Protein AF-A0A968JLH3-F1 (afdb_monomer)

Solvent-accessible surface area (backbone atoms only — not comparable to full-atom values): 13430 Å² total; per-residue (Å²): 110,73,69,61,54,51,41,55,53,51,30,54,51,25,48,52,52,19,54,53,32,52,58,47,28,78,74,72,46,92,46,69,26,35,55,32,38,21,49,20,26,46,48,50,23,50,32,43,50,39,49,51,51,21,74,75,34,80,91,48,28,68,63,37,46,54,52,31,53,55,48,50,54,53,26,52,52,37,33,51,53,14,55,58,50,45,53,58,55,56,52,51,53,52,48,51,53,51,50,50,54,51,51,55,50,51,53,53,51,51,51,52,53,49,51,53,48,51,53,51,50,49,52,49,56,48,47,69,62,40,49,61,48,54,54,50,44,52,51,55,59,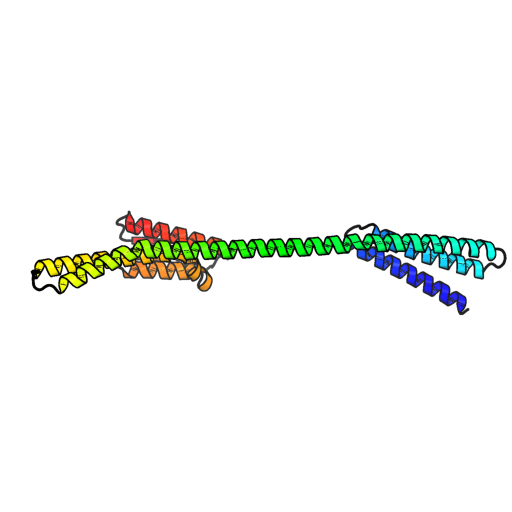57,55,63,72,45,85,86,59,50,75,66,58,46,52,52,51,52,54,50,42,52,50,49,50,53,51,46,52,50,51,50,51,54,57,48,60,73,56,46,65,59,53,39,72,77,61,32,52,69,54,41,50,50,54,54,45,51,62,46,35,73,68,72,68,35,47,65,52,78,77,79,73,93,70,82,77,94,67,55,71,69,56,38,51,51,51,51,53,52,54,52,51,53,53,50,49,41,72,76,70,60,84,55,65,66,52,81,96

Foldseek 3Di:
DVVLVVLVVLLVVLQVVLVVLVVCCVVLPNFVLSVLQSVLSNLVSVLSVLCSVLVVDVVCVVVSPVVSVVSVVVSVVSNVVSVVSVVVSVVVVVVVVVVVVVVVVVVVVVVVVVVVVVVVVLVVLLCVQVVVLVVVLVVLVVVLPDPPDDPVRNVVSVVVSVVSVVSNVVSVVVSVLVVPLPCCVPPNLVVSVVVVQVVVVVVQQAHEDDDDDPDDDPDDSVVSSVVSNVSVVVVVCCSVPPSDRYDYD

Radius of gyration: 41.35 Å; Cα contacts (8 Å, |Δi|>4): 165; chains: 1; bounding box: 87×31×118 Å

Secondary structure (DSSP, 8-state):
-HHHHHHHHHHHHHHHHHHHHHHHHHHH-S-HHHHHHHHHHHHHHHHHHHHHHHHH-GGGHHHHHHHHHHHHHHHHHHHHHHHHHHHHHHHHHHHHHHHHHHHHHHHHHHHHHHHHHHHHHHHHHHHHHHHHHHHHHHHHHHHTT-SSS-HHHHHHHHHHHHHHHHHHHHHHHHHHHHTTHHHHHHHHHHHHHHHHHHHHHTTTS-EEEPP--S------HHHHHHHHHHHHHHHHHHHHHT--SEEE-

Structure (mmCIF, N/CA/C/O backbone):
data_AF-A0A968JLH3-F1
#
_entry.id   AF-A0A968JLH3-F1
#
loop_
_atom_site.group_PDB
_atom_site.id
_atom_site.type_symbol
_atom_site.label_atom_id
_atom_site.label_alt_id
_atom_site.label_comp_id
_atom_site.label_asym_id
_atom_site.label_entity_id
_atom_site.label_seq_id
_atom_site.pdbx_PDB_ins_code
_atom_site.Cartn_x
_atom_site.Cartn_y
_atom_site.Cartn_z
_atom_site.occupancy
_atom_site.B_iso_or_equiv
_atom_site.auth_seq_id
_atom_site.auth_comp_id
_atom_site.auth_asym_id
_atom_site.auth_atom_id
_atom_site.pdbx_PDB_model_num
ATOM 1 N N . MET A 1 1 ? 32.318 -19.262 -51.846 1.00 65.44 1 MET A N 1
ATOM 2 C CA . MET A 1 1 ? 30.929 -19.645 -51.503 1.00 65.44 1 MET A CA 1
ATOM 3 C C . MET A 1 1 ? 30.702 -19.691 -49.993 1.00 65.44 1 MET A C 1
ATOM 5 O O . MET A 1 1 ? 29.920 -18.885 -49.520 1.00 65.44 1 MET A O 1
ATOM 9 N N . VAL A 1 2 ? 31.418 -20.518 -49.214 1.00 77.25 2 VAL A N 1
ATOM 10 C CA . VAL A 1 2 ? 31.202 -20.628 -47.747 1.00 77.25 2 VAL A CA 1
ATOM 11 C C . VAL A 1 2 ? 31.399 -19.300 -46.990 1.00 77.25 2 VAL A C 1
ATOM 13 O O . VAL A 1 2 ? 30.564 -18.929 -46.172 1.00 77.25 2 VAL A O 1
ATOM 16 N N . THR A 1 3 ? 32.453 -18.538 -47.296 1.00 79.38 3 THR A N 1
ATOM 17 C CA . THR A 1 3 ? 32.738 -17.239 -46.650 1.00 79.38 3 THR A CA 1
ATOM 18 C C . THR A 1 3 ? 31.650 -16.192 -46.903 1.00 79.38 3 THR A C 1
ATOM 20 O O . THR A 1 3 ? 31.270 -15.461 -45.995 1.00 79.38 3 THR A O 1
ATOM 23 N N . GLN A 1 4 ? 31.090 -16.157 -48.112 1.00 83.56 4 GLN A N 1
ATOM 24 C CA . GLN A 1 4 ? 30.022 -15.229 -48.498 1.00 83.56 4 GLN A CA 1
ATOM 25 C C . GLN A 1 4 ? 28.716 -15.518 -47.748 1.00 83.56 4 GLN A C 1
ATOM 27 O O . GLN A 1 4 ? 28.067 -14.594 -47.261 1.00 83.56 4 GLN A O 1
ATOM 32 N N . SER A 1 5 ? 28.362 -16.797 -47.589 1.00 88.12 5 SER A N 1
ATOM 33 C CA . SER A 1 5 ? 27.191 -17.207 -46.808 1.00 88.12 5 SER A CA 1
ATOM 34 C C . SER A 1 5 ? 27.310 -16.794 -45.336 1.00 88.12 5 SER A C 1
ATOM 36 O O . SER A 1 5 ? 26.329 -16.338 -44.751 1.00 88.12 5 SER A O 1
ATOM 38 N N . LEU A 1 6 ? 28.510 -16.877 -44.747 1.00 91.38 6 LEU A N 1
ATOM 39 C CA . LEU A 1 6 ? 28.754 -16.469 -43.358 1.00 91.38 6 LEU A CA 1
ATOM 40 C C . LEU A 1 6 ? 28.553 -14.960 -43.133 1.00 91.38 6 LEU A C 1
ATOM 42 O O . LEU A 1 6 ? 27.964 -14.573 -42.122 1.00 91.38 6 LEU A O 1
ATOM 46 N N . TYR A 1 7 ? 28.978 -14.107 -44.073 1.00 91.06 7 TYR A N 1
ATOM 47 C CA . TYR A 1 7 ? 28.744 -12.659 -43.981 1.00 91.06 7 TYR A CA 1
ATOM 48 C C . TYR A 1 7 ? 27.252 -12.315 -43.988 1.00 91.06 7 TYR A C 1
ATOM 50 O O . TYR A 1 7 ? 26.799 -11.544 -43.143 1.00 91.06 7 TYR A O 1
ATOM 58 N N . ILE A 1 8 ? 26.482 -12.923 -44.894 1.00 91.25 8 ILE A N 1
ATOM 59 C CA . ILE A 1 8 ? 25.035 -12.686 -45.008 1.00 91.25 8 ILE A CA 1
ATOM 60 C C . ILE A 1 8 ? 24.320 -13.104 -43.719 1.00 91.25 8 ILE A C 1
ATOM 62 O O . ILE A 1 8 ? 23.532 -12.332 -43.175 1.00 91.25 8 ILE A O 1
ATOM 66 N N . ILE A 1 9 ? 24.638 -14.288 -43.185 1.00 94.81 9 ILE A N 1
ATOM 67 C CA . ILE A 1 9 ? 24.058 -14.775 -41.926 1.00 94.81 9 ILE A CA 1
ATOM 68 C C . ILE A 1 9 ? 24.391 -13.823 -40.767 1.00 94.81 9 ILE A C 1
ATOM 70 O O . ILE A 1 9 ? 23.501 -13.474 -39.991 1.00 94.81 9 ILE A O 1
ATOM 74 N N . SER A 1 10 ? 25.642 -13.356 -40.665 1.00 94.44 10 SER A N 1
ATOM 75 C CA . SER A 1 10 ? 26.053 -12.411 -39.617 1.00 94.44 10 SER A CA 1
ATOM 76 C C . SER A 1 10 ? 25.280 -11.092 -39.689 1.00 94.44 10 SER A C 1
ATOM 78 O O . SER A 1 10 ? 24.847 -10.595 -38.651 1.00 94.44 10 SER A O 1
ATOM 80 N N . ILE A 1 11 ? 25.096 -10.530 -40.888 1.00 94.81 11 ILE A N 1
ATOM 81 C CA . ILE A 1 11 ? 24.358 -9.273 -41.093 1.00 94.81 11 ILE A CA 1
ATOM 82 C C . ILE A 1 11 ? 22.894 -9.446 -40.683 1.00 94.81 11 ILE A C 1
ATOM 84 O O . ILE A 1 11 ? 22.364 -8.629 -39.930 1.00 94.81 11 ILE A O 1
ATOM 88 N N . LEU A 1 12 ? 22.251 -10.532 -41.126 1.00 96.06 12 LEU A N 1
ATOM 89 C CA . LEU A 1 12 ? 20.861 -10.830 -40.772 1.00 96.06 12 LEU A CA 1
ATOM 90 C C . LEU A 1 12 ? 20.685 -10.988 -39.259 1.00 96.06 12 LEU A C 1
ATOM 92 O O . LEU A 1 12 ? 19.750 -10.424 -38.689 1.00 96.06 12 LEU A O 1
ATOM 96 N N . LEU A 1 13 ? 21.608 -11.691 -38.597 1.00 96.50 13 LEU A N 1
ATOM 97 C CA . LEU A 1 13 ? 21.592 -11.849 -37.145 1.00 96.50 13 LEU A CA 1
ATOM 98 C C . LEU A 1 13 ? 21.733 -10.497 -36.429 1.00 96.50 13 LEU A C 1
ATOM 100 O O . LEU A 1 13 ? 20.988 -10.215 -35.497 1.00 96.50 13 LEU A O 1
ATOM 104 N N . GLN A 1 14 ? 22.652 -9.638 -36.869 1.00 96.44 14 GLN A N 1
ATOM 105 C CA . GLN A 1 14 ? 22.878 -8.325 -36.255 1.00 96.44 14 GLN A CA 1
ATOM 106 C C . GLN A 1 14 ? 21.681 -7.383 -36.436 1.00 96.44 14 GLN A C 1
ATOM 108 O O . GLN A 1 14 ? 21.289 -6.711 -35.483 1.00 96.44 14 GLN A O 1
ATOM 113 N N . ILE A 1 15 ? 21.045 -7.383 -37.611 1.00 95.25 15 ILE A N 1
ATOM 114 C CA . ILE A 1 15 ? 19.802 -6.634 -37.851 1.00 95.25 15 ILE A CA 1
ATOM 115 C C . ILE A 1 15 ? 18.681 -7.159 -36.947 1.00 95.25 15 ILE A C 1
ATOM 117 O O . ILE A 1 15 ? 17.976 -6.373 -36.316 1.00 95.25 15 ILE A O 1
ATOM 121 N N . PHE A 1 16 ? 18.538 -8.481 -36.833 1.00 96.44 16 PHE A N 1
ATOM 122 C CA . PHE A 1 16 ? 17.547 -9.090 -35.950 1.00 96.44 16 PHE A CA 1
ATOM 123 C C . PHE A 1 16 ? 17.749 -8.675 -34.484 1.00 96.44 16 PHE A C 1
ATOM 125 O O . PHE A 1 16 ? 16.796 -8.265 -33.819 1.00 96.44 16 PHE A O 1
ATOM 132 N N . VAL A 1 17 ? 18.989 -8.706 -33.989 1.00 95.81 17 VAL A N 1
ATOM 133 C CA . VAL A 1 17 ? 19.301 -8.285 -32.616 1.00 95.81 17 VAL A CA 1
ATOM 134 C C . VAL A 1 17 ? 19.069 -6.781 -32.417 1.00 95.81 17 VAL A C 1
ATOM 136 O O . VAL A 1 17 ? 18.551 -6.388 -31.372 1.00 95.81 17 VAL A O 1
ATOM 139 N N . ALA A 1 18 ? 19.356 -5.937 -33.414 1.00 94.50 18 ALA A N 1
ATOM 140 C CA . ALA A 1 18 ? 19.019 -4.513 -33.360 1.00 94.50 18 ALA A CA 1
ATOM 141 C C . ALA A 1 18 ? 17.502 -4.294 -33.194 1.00 94.50 18 ALA A C 1
ATOM 143 O O . ALA A 1 18 ? 17.072 -3.536 -32.326 1.00 94.50 18 ALA A O 1
ATOM 144 N N . VAL A 1 19 ? 16.676 -5.021 -33.954 1.00 93.50 19 VAL A N 1
ATOM 145 C CA . VAL A 1 19 ? 15.208 -4.961 -33.833 1.00 93.50 19 VAL A CA 1
ATOM 146 C C . VAL A 1 19 ? 14.734 -5.436 -32.455 1.00 93.50 19 VAL A C 1
ATOM 148 O O . VAL A 1 19 ? 13.843 -4.820 -31.865 1.00 93.50 19 VAL A O 1
ATOM 151 N N . LEU A 1 20 ? 15.336 -6.496 -31.903 1.00 92.56 20 LEU A N 1
ATOM 152 C CA . LEU A 1 20 ? 15.044 -6.937 -30.535 1.00 92.56 20 LEU A CA 1
ATOM 153 C C . LEU A 1 20 ? 15.391 -5.860 -29.499 1.00 92.56 20 LEU A C 1
ATOM 155 O O . LEU A 1 20 ? 14.583 -5.596 -28.610 1.00 92.56 20 LEU A O 1
ATOM 159 N N . ALA A 1 21 ? 16.545 -5.200 -29.632 1.00 90.12 21 ALA A N 1
ATOM 160 C CA . ALA A 1 21 ? 16.935 -4.098 -28.755 1.00 90.12 21 ALA A CA 1
ATOM 161 C C . ALA A 1 21 ? 15.923 -2.939 -28.811 1.00 90.12 21 ALA A C 1
ATOM 163 O O . ALA A 1 21 ? 15.547 -2.402 -27.769 1.00 90.12 21 ALA A O 1
ATOM 164 N N . LEU A 1 22 ? 15.405 -2.605 -30.000 1.00 89.19 22 LEU A N 1
ATOM 165 C CA . LEU A 1 22 ? 14.352 -1.595 -30.151 1.00 89.19 22 LEU A CA 1
ATOM 166 C C . LEU A 1 22 ? 13.034 -2.006 -29.482 1.00 89.19 22 LEU A C 1
ATOM 168 O O . LEU A 1 22 ? 12.368 -1.159 -28.891 1.00 89.19 22 LEU A O 1
ATOM 172 N N . ARG A 1 23 ? 12.658 -3.290 -29.498 1.00 89.38 23 ARG A N 1
ATOM 173 C CA . ARG A 1 23 ? 11.456 -3.763 -28.782 1.00 89.38 23 ARG A CA 1
ATOM 174 C C . ARG A 1 23 ? 11.548 -3.574 -27.268 1.00 89.38 23 ARG A C 1
ATOM 176 O O . ARG A 1 23 ? 10.528 -3.356 -26.621 1.00 89.38 23 ARG A O 1
ATOM 183 N N . PHE A 1 24 ? 12.742 -3.601 -26.683 1.00 85.88 24 PHE A N 1
ATOM 184 C CA . PHE A 1 24 ? 12.890 -3.331 -25.252 1.00 85.88 24 PHE A CA 1
ATOM 185 C C . PHE A 1 24 ? 12.640 -1.859 -24.877 1.00 85.88 24 PHE A C 1
ATOM 187 O O . PHE A 1 24 ? 12.282 -1.585 -23.731 1.00 85.88 24 PHE A O 1
ATOM 194 N N . ILE A 1 25 ? 12.709 -0.921 -25.832 1.00 84.75 25 ILE A N 1
ATOM 195 C CA . ILE A 1 25 ? 12.384 0.503 -25.617 1.00 84.75 25 ILE A CA 1
ATOM 196 C C . ILE A 1 25 ? 10.936 0.676 -25.151 1.00 84.75 25 ILE A C 1
ATOM 198 O O . ILE A 1 25 ? 10.677 1.452 -24.228 1.00 84.75 25 ILE A O 1
ATOM 202 N N . SER A 1 26 ? 9.990 -0.060 -25.745 1.00 76.44 26 SER A N 1
ATOM 203 C CA . SER A 1 26 ? 8.584 0.009 -25.331 1.00 76.44 26 SER A CA 1
ATOM 204 C C . SER A 1 26 ? 8.352 -0.582 -23.939 1.00 76.44 26 SER A C 1
ATOM 206 O O . SER A 1 26 ? 7.398 -0.196 -23.274 1.00 76.44 26 SER A O 1
ATOM 208 N N . PHE A 1 27 ? 9.233 -1.473 -23.472 1.00 76.69 27 PHE A N 1
ATOM 209 C CA . PHE A 1 27 ? 9.119 -2.108 -22.159 1.00 76.69 27 PHE A CA 1
ATOM 210 C C . PHE A 1 27 ? 9.738 -1.265 -21.032 1.00 76.69 27 PHE A C 1
ATOM 212 O O . PHE A 1 27 ? 9.159 -1.146 -19.958 1.00 76.69 27 PHE A O 1
ATOM 219 N N . THR A 1 28 ? 10.893 -0.629 -21.262 1.00 77.44 28 THR A N 1
ATOM 220 C CA . THR A 1 28 ? 11.627 0.110 -20.211 1.00 77.44 28 THR A CA 1
ATOM 221 C C . THR A 1 28 ? 11.420 1.631 -20.230 1.00 77.44 28 THR A C 1
ATOM 223 O O . THR A 1 28 ? 12.137 2.350 -19.528 1.00 77.44 28 THR A O 1
ATOM 226 N N . ARG A 1 29 ? 10.472 2.133 -21.041 1.00 71.12 29 ARG A N 1
ATOM 227 C CA . ARG A 1 29 ? 10.405 3.531 -21.529 1.00 71.12 29 ARG A CA 1
ATOM 228 C C . ARG A 1 29 ? 11.648 3.903 -22.360 1.00 71.12 29 ARG A C 1
ATOM 230 O O . ARG A 1 29 ? 12.634 3.165 -22.372 1.00 71.12 29 ARG A O 1
ATOM 237 N N . ILE A 1 30 ? 11.606 5.043 -23.066 1.00 62.88 30 ILE A N 1
ATOM 238 C CA . ILE A 1 30 ? 12.676 5.504 -23.975 1.00 62.88 30 ILE A CA 1
ATOM 239 C C . ILE A 1 30 ? 13.970 5.786 -23.196 1.00 62.88 30 ILE A C 1
ATOM 241 O O . ILE A 1 30 ? 14.242 6.905 -22.768 1.00 62.88 30 ILE A O 1
ATOM 245 N N . LYS A 1 31 ? 14.765 4.737 -22.979 1.00 80.94 31 LYS A N 1
ATOM 246 C CA . LYS A 1 31 ? 16.092 4.794 -22.370 1.00 80.94 31 LYS A CA 1
ATOM 247 C C . LYS A 1 31 ? 17.134 4.769 -23.478 1.00 80.94 31 LYS A C 1
ATOM 249 O O . LYS A 1 31 ? 17.134 3.878 -24.327 1.00 80.94 31 LYS A O 1
ATOM 254 N N . ILE A 1 32 ? 18.043 5.738 -23.422 1.00 85.25 32 ILE A N 1
ATOM 255 C CA . ILE A 1 32 ? 19.135 5.938 -24.386 1.00 85.25 32 ILE A CA 1
ATOM 256 C C . ILE A 1 32 ? 19.978 4.659 -24.555 1.00 85.25 32 ILE A C 1
ATOM 258 O O . ILE A 1 32 ? 20.444 4.375 -25.654 1.00 85.25 32 ILE A O 1
ATOM 262 N N . SER A 1 33 ? 20.092 3.839 -23.507 1.00 89.62 33 SER A N 1
ATOM 263 C CA . SER A 1 33 ? 20.800 2.553 -23.494 1.00 89.62 33 SER A CA 1
ATOM 264 C C . SER A 1 33 ? 20.392 1.624 -24.645 1.00 89.62 33 SER A C 1
ATOM 266 O O . SER A 1 33 ? 21.250 1.127 -25.369 1.00 89.62 33 SER A O 1
ATOM 268 N N . TRP A 1 34 ? 19.087 1.426 -24.868 1.00 92.38 34 TRP A N 1
ATOM 269 C CA . TRP A 1 34 ? 18.581 0.525 -25.914 1.00 92.38 34 TRP A CA 1
ATOM 270 C C . TRP A 1 34 ? 18.761 1.088 -27.322 1.00 92.38 34 TRP A C 1
ATOM 272 O O . TRP A 1 34 ? 19.024 0.333 -28.258 1.00 92.38 34 TRP A O 1
ATOM 282 N N . VAL A 1 35 ? 18.684 2.414 -27.463 1.00 91.81 35 VAL A N 1
ATOM 283 C CA . VAL A 1 35 ? 18.969 3.105 -28.727 1.00 91.81 35 VAL A CA 1
ATOM 284 C C . VAL A 1 35 ? 20.444 2.937 -29.093 1.00 91.81 35 VAL A C 1
ATOM 286 O O . VAL A 1 35 ? 20.746 2.530 -30.210 1.00 91.81 35 VAL A O 1
ATOM 289 N N . LEU A 1 36 ? 21.363 3.160 -28.147 1.00 93.38 36 LEU A N 1
ATOM 290 C CA . LEU A 1 36 ? 22.800 2.972 -28.368 1.00 93.38 36 LEU A CA 1
ATOM 291 C C . LEU A 1 36 ? 23.152 1.519 -28.692 1.00 93.38 36 LEU A C 1
ATOM 293 O O . LEU A 1 36 ? 23.917 1.272 -29.617 1.00 93.38 36 LEU A O 1
ATOM 297 N N . ILE A 1 37 ? 22.562 0.551 -27.989 1.00 93.50 37 ILE A N 1
ATOM 298 C CA . ILE A 1 37 ? 22.778 -0.873 -28.276 1.00 93.50 37 ILE A CA 1
ATOM 299 C C . ILE A 1 37 ? 22.278 -1.228 -29.681 1.00 93.50 37 ILE A C 1
ATOM 301 O O . ILE A 1 37 ? 22.995 -1.886 -30.434 1.00 93.50 37 ILE A O 1
ATOM 305 N N . SER A 1 38 ? 21.095 -0.742 -30.075 1.00 94.38 38 SER A N 1
ATOM 306 C CA . SER A 1 38 ? 20.580 -0.930 -31.435 1.00 94.38 38 SER A CA 1
ATOM 307 C C . SER A 1 38 ? 21.499 -0.300 -32.486 1.00 94.38 38 SER A C 1
ATOM 309 O O . SER A 1 38 ? 21.778 -0.935 -33.501 1.00 94.38 38 SER A O 1
ATOM 311 N N . ILE A 1 39 ? 21.996 0.919 -32.249 1.00 95.19 39 ILE A N 1
ATOM 312 C CA . ILE A 1 39 ? 22.965 1.584 -33.134 1.00 95.19 39 ILE A CA 1
ATOM 313 C C . ILE A 1 39 ? 24.246 0.752 -33.234 1.00 95.19 39 ILE A C 1
ATOM 315 O O . ILE A 1 39 ? 24.735 0.533 -34.337 1.00 95.19 39 ILE A O 1
ATOM 319 N N . GLY A 1 40 ? 24.753 0.221 -32.119 1.00 95.88 40 GLY A N 1
ATOM 320 C CA . GLY A 1 40 ? 25.921 -0.659 -32.101 1.00 95.88 40 GLY A CA 1
ATOM 321 C C . GLY A 1 40 ? 25.732 -1.911 -32.963 1.00 95.88 40 GLY A C 1
ATOM 322 O O . GLY A 1 40 ? 26.604 -2.242 -33.763 1.00 95.88 40 GLY A O 1
ATOM 323 N N . PHE A 1 41 ? 24.576 -2.575 -32.880 1.00 96.88 41 PHE A N 1
ATOM 324 C CA . PHE A 1 41 ? 24.276 -3.729 -33.737 1.00 96.88 41 PHE A CA 1
ATOM 325 C C . PHE A 1 41 ? 24.142 -3.358 -35.220 1.00 96.88 41 PHE A C 1
ATOM 327 O O . PHE A 1 41 ? 24.633 -4.094 -36.075 1.00 96.88 41 PHE A O 1
ATOM 334 N N . ILE A 1 42 ? 23.561 -2.197 -35.537 1.00 96.44 42 ILE A N 1
ATOM 335 C CA . ILE A 1 42 ? 23.483 -1.684 -36.914 1.00 96.44 42 ILE A CA 1
ATOM 336 C C . ILE A 1 42 ? 24.882 -1.346 -37.453 1.00 96.44 42 ILE A C 1
ATOM 338 O O . ILE A 1 42 ? 25.213 -1.727 -38.575 1.00 96.44 42 ILE A O 1
ATOM 342 N N . MET A 1 43 ? 25.736 -0.699 -36.654 1.00 96.56 43 MET A N 1
ATOM 343 C CA . MET A 1 43 ? 27.137 -0.441 -37.009 1.00 96.56 43 MET A CA 1
ATOM 344 C C . MET A 1 43 ? 27.908 -1.746 -37.231 1.00 96.56 43 MET A C 1
ATOM 346 O O . MET A 1 43 ? 28.712 -1.834 -38.158 1.00 96.56 43 MET A O 1
ATOM 350 N N . MET A 1 44 ? 27.626 -2.784 -36.438 1.00 95.38 44 MET A N 1
ATOM 351 C CA . MET A 1 44 ? 28.225 -4.108 -36.606 1.00 95.38 44 MET A CA 1
ATOM 352 C C . MET A 1 44 ? 27.783 -4.784 -37.917 1.00 95.38 44 MET A C 1
ATOM 354 O O . MET A 1 44 ? 28.623 -5.368 -38.605 1.00 95.38 44 MET A O 1
ATOM 358 N N . ALA A 1 45 ? 26.506 -4.652 -38.297 1.00 95.56 45 ALA A N 1
ATOM 359 C CA . ALA A 1 45 ? 25.978 -5.107 -39.588 1.00 95.56 45 ALA A CA 1
ATOM 360 C C . ALA A 1 45 ? 26.614 -4.359 -40.764 1.00 95.56 45 ALA A C 1
ATOM 362 O O . ALA A 1 45 ? 27.046 -4.973 -41.741 1.00 95.56 45 ALA A O 1
ATOM 363 N N . PHE A 1 46 ? 26.749 -3.039 -40.644 1.00 95.75 46 PHE A N 1
ATOM 364 C CA . PHE A 1 46 ? 27.391 -2.212 -41.659 1.00 95.75 46 PHE A CA 1
ATOM 365 C C . PHE A 1 46 ? 28.879 -2.547 -41.823 1.00 95.75 46 PHE A C 1
ATOM 367 O O . PHE A 1 46 ? 29.364 -2.705 -4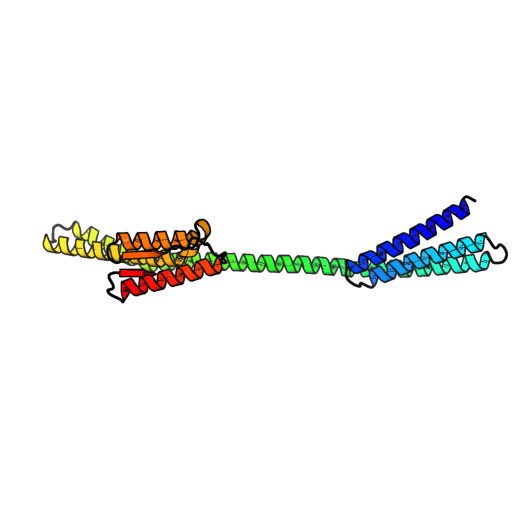2.943 1.00 95.75 46 PHE A O 1
ATOM 374 N N . ARG A 1 47 ? 29.595 -2.763 -40.713 1.00 94.25 47 ARG A N 1
ATOM 375 C CA . ARG A 1 47 ? 30.980 -3.250 -40.728 1.00 94.25 47 ARG A CA 1
ATOM 376 C C . ARG A 1 47 ? 31.103 -4.566 -41.498 1.00 94.25 47 ARG A C 1
ATOM 378 O O . ARG A 1 47 ? 31.978 -4.696 -42.349 1.00 94.25 47 ARG A O 1
ATOM 385 N N . ARG A 1 48 ? 30.214 -5.530 -41.234 1.00 93.25 48 ARG A N 1
ATOM 386 C CA . ARG A 1 48 ? 30.199 -6.828 -41.932 1.00 93.25 48 ARG A CA 1
ATOM 387 C C . ARG A 1 48 ? 29.905 -6.690 -43.424 1.00 93.25 48 ARG A C 1
ATOM 389 O O . ARG A 1 48 ? 30.478 -7.429 -44.219 1.00 93.25 48 ARG A O 1
ATOM 396 N N . PHE A 1 49 ? 29.066 -5.733 -43.810 1.00 93.31 49 PHE A N 1
ATOM 397 C CA . PHE A 1 49 ? 28.811 -5.416 -45.214 1.00 93.31 49 PHE A CA 1
ATOM 398 C C . PHE A 1 49 ? 30.046 -4.832 -45.924 1.00 93.31 49 PHE A C 1
ATOM 400 O O . PHE A 1 49 ? 30.330 -5.199 -47.066 1.00 93.31 49 PHE A O 1
ATOM 407 N N . ILE A 1 50 ? 30.815 -3.971 -45.248 1.00 91.94 50 ILE A N 1
ATOM 408 C CA . ILE A 1 50 ? 32.084 -3.440 -45.773 1.00 91.94 50 ILE A CA 1
ATOM 409 C C . ILE A 1 50 ? 33.103 -4.566 -45.970 1.00 91.94 50 ILE A C 1
ATOM 411 O O . ILE A 1 50 ? 33.700 -4.656 -47.039 1.00 91.94 50 ILE A O 1
ATOM 415 N N . GLU A 1 51 ? 33.266 -5.454 -44.985 1.00 90.44 51 GLU A N 1
ATOM 416 C CA . GLU A 1 51 ? 34.169 -6.613 -45.085 1.00 90.44 51 GLU A CA 1
ATOM 417 C C . GLU A 1 51 ? 33.773 -7.546 -46.245 1.00 90.44 51 GLU A C 1
ATOM 419 O O . GLU A 1 51 ? 34.625 -7.988 -47.018 1.00 90.44 51 GLU A O 1
ATOM 424 N N . PHE A 1 52 ? 32.472 -7.793 -46.422 1.00 90.62 52 PHE A N 1
ATOM 425 C CA . PHE A 1 52 ? 31.947 -8.547 -47.561 1.00 90.62 52 PHE A CA 1
ATOM 426 C C . PHE A 1 52 ? 32.257 -7.866 -48.904 1.00 90.62 52 PHE A C 1
ATOM 428 O O . PHE A 1 52 ? 32.694 -8.525 -49.848 1.00 90.62 52 PHE A O 1
ATOM 435 N N . SER A 1 53 ? 32.075 -6.544 -48.982 1.00 88.44 53 SER A N 1
ATOM 436 C CA . SER A 1 53 ? 32.350 -5.751 -50.189 1.00 88.44 53 SER A CA 1
ATOM 437 C C . SER A 1 53 ? 33.842 -5.724 -50.532 1.00 88.44 53 SER A C 1
ATOM 439 O O . SER A 1 53 ? 34.203 -5.849 -51.702 1.00 88.44 53 SER A O 1
ATOM 441 N N . ALA A 1 54 ? 34.712 -5.633 -49.521 1.00 87.50 54 ALA A N 1
ATOM 442 C CA . ALA A 1 54 ? 36.161 -5.727 -49.681 1.00 87.50 54 ALA A CA 1
ATOM 443 C C . ALA A 1 54 ? 36.562 -7.074 -50.299 1.00 87.50 54 ALA A C 1
ATOM 445 O O . ALA A 1 54 ? 37.367 -7.116 -51.225 1.00 87.50 54 ALA A O 1
ATOM 446 N N . HIS A 1 55 ? 35.947 -8.171 -49.846 1.00 85.44 55 HIS A N 1
ATOM 447 C CA . HIS A 1 55 ? 36.225 -9.516 -50.354 1.00 85.44 55 HIS A CA 1
ATOM 448 C C . HIS A 1 55 ? 35.801 -9.724 -51.820 1.00 85.44 55 HIS A C 1
ATOM 450 O O . HIS A 1 55 ? 36.375 -10.564 -52.509 1.00 85.44 55 HIS A O 1
ATOM 456 N N . LEU A 1 56 ? 34.811 -8.969 -52.309 1.00 84.56 56 LEU A N 1
ATOM 457 C CA . LEU A 1 56 ? 34.378 -9.006 -53.711 1.00 84.56 56 LEU A CA 1
ATOM 458 C C . LEU A 1 56 ? 35.226 -8.120 -54.634 1.00 84.56 56 LEU A C 1
ATOM 460 O O . LEU A 1 56 ? 35.217 -8.338 -55.844 1.00 84.56 56 LEU A O 1
ATOM 464 N N . ASN A 1 57 ? 35.933 -7.120 -54.095 1.00 80.62 57 ASN A N 1
ATOM 465 C CA . ASN A 1 57 ? 36.618 -6.103 -54.889 1.00 80.62 57 ASN A CA 1
ATOM 466 C C . ASN A 1 57 ? 38.092 -5.953 -54.484 1.00 80.62 57 ASN A C 1
ATOM 468 O O . ASN A 1 57 ? 38.458 -5.126 -53.646 1.00 80.62 57 ASN A O 1
ATOM 472 N N . THR A 1 58 ? 38.958 -6.730 -55.139 1.00 76.44 58 THR A N 1
ATOM 473 C CA . THR A 1 58 ? 40.404 -6.816 -54.869 1.00 76.44 58 THR A CA 1
ATOM 474 C C . THR A 1 58 ? 41.139 -5.481 -54.980 1.00 76.44 58 THR A C 1
ATOM 476 O O . THR A 1 58 ? 42.159 -5.300 -54.324 1.00 76.44 58 THR A O 1
ATOM 479 N N . LYS A 1 59 ? 40.620 -4.523 -55.762 1.00 83.25 59 LYS A N 1
ATOM 480 C CA . LYS A 1 59 ? 41.237 -3.200 -55.954 1.00 83.25 59 LYS A CA 1
ATOM 481 C C . LYS A 1 59 ? 41.159 -2.303 -54.711 1.00 83.25 59 LYS A C 1
ATOM 483 O O . LYS A 1 59 ? 42.036 -1.472 -54.520 1.00 83.25 59 LYS A O 1
ATOM 488 N N . TYR A 1 60 ? 40.131 -2.469 -53.878 1.00 82.12 60 TYR A N 1
ATOM 489 C CA . TYR A 1 60 ? 39.865 -1.611 -52.712 1.00 82.12 60 TYR A CA 1
ATOM 490 C C . TYR A 1 60 ? 39.978 -2.360 -51.378 1.00 82.12 60 TYR A C 1
ATOM 492 O O . TYR A 1 60 ? 39.569 -1.844 -50.337 1.00 82.12 60 TYR A O 1
ATOM 500 N N . TYR A 1 61 ? 40.517 -3.582 -51.398 1.00 85.12 61 TYR A N 1
ATOM 501 C CA . TYR A 1 61 ? 40.542 -4.475 -50.241 1.00 85.12 61 TYR A CA 1
ATOM 502 C C . TYR A 1 61 ? 41.201 -3.830 -49.010 1.00 85.12 61 TYR A C 1
ATOM 504 O O . TYR A 1 61 ? 40.615 -3.830 -47.929 1.00 85.12 61 TYR A O 1
ATOM 512 N N . GLU A 1 62 ? 42.381 -3.221 -49.167 1.00 87.19 62 GLU A N 1
ATOM 513 C CA . GLU A 1 62 ? 43.113 -2.616 -48.044 1.00 87.19 62 GLU A CA 1
ATOM 514 C C . GLU A 1 62 ? 42.424 -1.383 -47.443 1.00 87.19 62 GLU A C 1
ATOM 516 O O . GLU A 1 62 ? 42.458 -1.191 -46.225 1.00 87.19 62 GLU A O 1
ATOM 521 N N . GLU A 1 63 ? 41.816 -0.534 -48.277 1.00 88.69 63 GLU A N 1
ATOM 522 C CA . GLU A 1 63 ? 41.129 0.681 -47.822 1.00 88.69 63 GLU A CA 1
ATOM 523 C C . GLU A 1 63 ? 39.854 0.328 -47.045 1.00 88.69 63 GLU A C 1
AT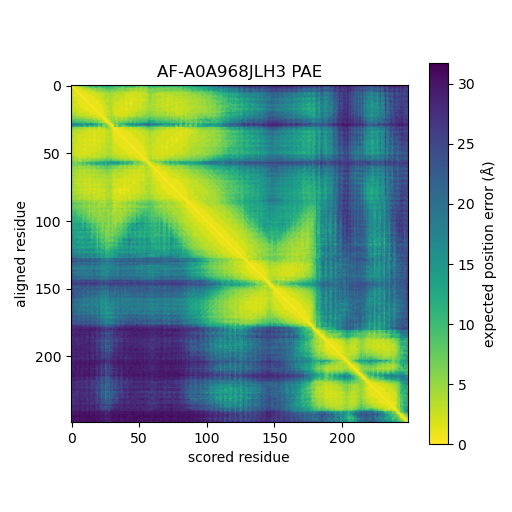OM 525 O O . GLU A 1 63 ? 39.643 0.811 -45.929 1.00 88.69 63 GLU A O 1
ATOM 530 N N . LEU A 1 64 ? 39.031 -0.574 -47.595 1.00 87.75 64 LEU A N 1
ATOM 531 C CA . LEU A 1 64 ? 37.797 -1.037 -46.955 1.00 87.75 64 LEU A CA 1
ATOM 532 C C . LEU A 1 64 ? 38.081 -1.854 -45.684 1.00 87.75 64 LEU A C 1
ATOM 534 O O . LEU A 1 64 ? 37.352 -1.720 -44.698 1.00 87.75 64 LEU A O 1
ATOM 538 N N . SER A 1 65 ? 39.161 -2.646 -45.664 1.00 88.19 65 SER A N 1
ATOM 539 C CA . SER A 1 65 ? 39.583 -3.385 -44.467 1.00 88.19 65 SER A CA 1
ATOM 540 C C . SER A 1 65 ? 39.948 -2.434 -43.325 1.00 88.19 65 SER A C 1
ATOM 542 O O . SER A 1 65 ? 39.413 -2.578 -42.225 1.00 88.19 65 SER A O 1
ATOM 544 N N . ARG A 1 66 ? 40.764 -1.400 -43.583 1.00 91.00 66 ARG A N 1
ATOM 545 C CA . ARG A 1 66 ? 41.113 -0.382 -42.573 1.00 91.00 66 ARG A CA 1
ATOM 546 C C . ARG A 1 66 ? 39.885 0.362 -42.049 1.00 91.00 66 ARG A C 1
ATOM 548 O O . ARG A 1 66 ? 39.760 0.568 -40.843 1.00 91.00 66 ARG A O 1
ATOM 555 N N . ALA A 1 67 ? 38.949 0.729 -42.925 1.00 90.38 67 ALA A N 1
ATOM 556 C CA . ALA A 1 67 ? 37.694 1.353 -42.504 1.00 90.38 67 ALA A CA 1
ATOM 557 C C . ALA A 1 67 ? 36.886 0.440 -41.561 1.00 90.38 67 ALA A C 1
ATOM 559 O O . ALA A 1 67 ? 36.337 0.906 -40.560 1.00 90.38 67 ALA A O 1
ATOM 560 N N . SER A 1 68 ? 36.850 -0.868 -41.838 1.00 91.75 68 SER A N 1
ATOM 561 C CA . SER A 1 68 ? 36.128 -1.838 -41.008 1.00 91.75 68 SER A CA 1
ATOM 562 C C . SER A 1 68 ? 36.694 -1.965 -39.584 1.00 91.75 68 SER A C 1
ATOM 564 O O . SER A 1 68 ? 35.923 -2.121 -38.634 1.00 91.75 68 SER A O 1
ATOM 566 N N . GLU A 1 69 ? 38.013 -1.836 -39.410 1.00 92.69 69 GLU A N 1
ATOM 567 C CA . GLU A 1 69 ? 38.677 -1.882 -38.100 1.00 92.69 69 GLU A CA 1
ATOM 568 C C . GLU A 1 69 ? 38.274 -0.688 -37.227 1.00 92.69 69 GLU A C 1
ATOM 570 O O . GLU A 1 69 ? 37.832 -0.871 -36.089 1.00 92.69 69 GLU A O 1
ATOM 575 N N . TRP A 1 70 ? 38.319 0.529 -37.781 1.00 95.56 70 TRP A N 1
ATOM 576 C CA . TRP A 1 70 ? 37.890 1.745 -37.080 1.00 95.56 70 TRP A CA 1
ATOM 577 C C . TRP A 1 70 ? 36.404 1.716 -36.707 1.00 95.56 70 TRP A C 1
ATOM 579 O O . TRP A 1 70 ? 36.041 2.085 -35.586 1.00 95.56 70 TRP A O 1
ATOM 589 N N . ILE A 1 71 ? 35.540 1.211 -37.597 1.00 94.88 71 ILE A N 1
ATOM 590 C CA . ILE A 1 71 ? 34.116 1.004 -37.286 1.00 94.88 71 ILE A CA 1
ATOM 591 C C . ILE A 1 71 ? 33.957 -0.017 -36.151 1.00 94.88 71 ILE A C 1
ATOM 593 O O . ILE A 1 71 ? 33.086 0.147 -35.296 1.00 94.88 71 ILE A O 1
ATOM 597 N N . GLY A 1 72 ? 34.804 -1.049 -36.094 1.00 95.12 72 GLY A N 1
ATOM 598 C CA . GLY A 1 72 ? 34.823 -2.027 -35.005 1.00 95.12 72 GLY A CA 1
ATOM 599 C C . GLY A 1 72 ? 35.145 -1.405 -33.642 1.00 95.12 72 GLY A C 1
ATOM 600 O O . GLY A 1 72 ? 34.458 -1.689 -32.655 1.00 95.12 72 GLY A O 1
ATOM 601 N N . ILE A 1 73 ? 36.129 -0.504 -33.593 1.00 97.00 73 ILE A N 1
ATOM 602 C CA . ILE A 1 73 ? 36.476 0.249 -32.378 1.00 97.00 73 ILE A CA 1
ATOM 603 C C . ILE A 1 73 ? 35.303 1.144 -31.963 1.00 97.00 73 ILE A C 1
ATOM 605 O O . ILE A 1 73 ? 34.851 1.076 -30.818 1.00 97.00 73 ILE A O 1
ATOM 609 N N . ALA A 1 74 ? 34.743 1.916 -32.900 1.00 96.38 74 ALA A N 1
ATOM 610 C CA . ALA A 1 74 ? 33.601 2.789 -32.628 1.00 96.38 74 ALA A CA 1
ATOM 611 C C . ALA A 1 74 ? 32.372 2.003 -32.130 1.00 96.38 74 ALA A C 1
ATOM 613 O O . ALA A 1 74 ? 31.729 2.398 -31.159 1.00 96.38 74 ALA A O 1
ATOM 614 N N . THR A 1 75 ? 32.094 0.841 -32.731 1.00 96.06 75 THR A N 1
ATOM 615 C CA . THR A 1 75 ? 31.017 -0.069 -32.306 1.00 96.06 75 THR A CA 1
ATOM 616 C C . THR A 1 75 ? 31.219 -0.540 -30.866 1.00 96.06 75 THR A C 1
ATOM 618 O O . THR A 1 75 ? 30.274 -0.542 -30.078 1.00 96.06 75 THR A O 1
ATOM 621 N N . SER A 1 76 ? 32.452 -0.903 -30.499 1.00 96.88 76 SER A N 1
ATOM 622 C CA . SER A 1 76 ? 32.782 -1.364 -29.144 1.00 96.88 76 SER A CA 1
ATOM 623 C C . SER A 1 76 ? 32.529 -0.273 -28.101 1.00 96.88 76 SER A C 1
ATOM 625 O O . SER A 1 76 ? 31.954 -0.553 -27.051 1.00 96.88 76 SER A O 1
ATOM 627 N N . VAL A 1 77 ? 32.875 0.980 -28.416 1.00 97.44 77 VAL A N 1
ATOM 628 C CA . VAL A 1 77 ? 32.601 2.136 -27.549 1.00 97.44 77 VAL A CA 1
ATOM 629 C C . VAL A 1 77 ? 31.096 2.367 -27.398 1.00 97.44 77 VAL A C 1
ATOM 631 O O . VAL A 1 77 ? 30.608 2.498 -26.277 1.00 97.44 77 VAL A O 1
ATOM 634 N N . VAL A 1 78 ? 30.340 2.361 -28.501 1.00 96.50 78 VAL A N 1
ATOM 635 C CA . VAL A 1 78 ? 28.881 2.569 -28.481 1.00 96.50 78 VAL A CA 1
ATOM 636 C C . VAL A 1 78 ? 28.174 1.499 -27.645 1.00 96.50 78 VAL A C 1
ATOM 638 O O . VAL A 1 78 ? 27.333 1.830 -26.806 1.00 96.50 78 VAL A O 1
ATOM 641 N N . ILE A 1 79 ? 28.540 0.225 -27.820 1.00 94.81 79 ILE A N 1
ATOM 642 C CA . ILE A 1 79 ? 27.971 -0.878 -27.037 1.00 94.81 79 ILE A CA 1
ATOM 643 C C . ILE A 1 79 ? 28.372 -0.758 -25.564 1.00 94.81 79 ILE A C 1
ATOM 645 O O . ILE A 1 79 ? 27.512 -0.909 -24.700 1.00 94.81 79 ILE A O 1
ATOM 649 N N . ALA A 1 80 ? 29.635 -0.443 -25.257 1.00 95.75 80 ALA A N 1
ATOM 650 C CA . ALA A 1 80 ? 30.096 -0.282 -23.878 1.00 95.75 80 ALA A CA 1
ATOM 651 C C . ALA A 1 80 ? 29.328 0.826 -23.139 1.00 95.75 80 ALA A C 1
ATOM 653 O O . ALA A 1 80 ? 28.867 0.610 -22.017 1.00 95.75 80 ALA A O 1
ATOM 654 N N . VAL A 1 81 ? 29.119 1.979 -23.783 1.00 94.69 81 VAL A N 1
ATOM 655 C CA . VAL A 1 81 ? 28.302 3.071 -23.230 1.00 94.69 81 VAL A CA 1
ATOM 656 C C . VAL A 1 81 ? 26.844 2.635 -23.082 1.00 94.69 81 VAL A C 1
ATOM 658 O O . VAL A 1 81 ? 26.241 2.856 -22.032 1.00 94.69 81 VAL A O 1
ATOM 661 N N . GLY A 1 82 ? 26.283 1.963 -24.092 1.00 92.19 82 GLY A N 1
ATOM 662 C CA . GLY A 1 82 ? 24.925 1.424 -24.040 1.00 92.19 82 GLY A CA 1
ATOM 663 C C . GLY A 1 82 ? 24.711 0.488 -22.846 1.00 92.19 82 GLY A C 1
ATOM 664 O O . GLY A 1 82 ? 23.752 0.659 -22.098 1.00 92.19 82 GLY A O 1
ATOM 665 N N . VAL A 1 83 ? 25.638 -0.447 -22.615 1.00 92.00 83 VAL A N 1
ATOM 666 C CA . VAL A 1 83 ? 25.609 -1.381 -21.477 1.00 92.00 83 VAL A CA 1
ATOM 667 C C . VAL A 1 83 ? 25.810 -0.656 -20.148 1.00 92.00 83 VAL A C 1
ATOM 669 O O . VAL A 1 83 ? 25.091 -0.935 -19.190 1.00 92.00 83 VAL A O 1
ATOM 672 N N . TRP A 1 84 ? 26.731 0.307 -20.073 1.00 93.00 84 TRP A N 1
ATOM 673 C CA . TRP A 1 84 ? 26.949 1.094 -18.858 1.00 93.00 84 TRP A CA 1
ATOM 674 C C . TRP A 1 84 ? 25.674 1.824 -18.411 1.00 93.00 84 TRP A C 1
ATOM 676 O O . TRP A 1 84 ? 25.320 1.786 -17.232 1.00 93.00 84 TRP A O 1
ATOM 686 N N . LEU A 1 85 ? 24.911 2.381 -19.355 1.00 89.94 85 LEU A N 1
ATOM 687 C CA . LEU A 1 85 ? 23.637 3.049 -19.073 1.00 89.94 85 LEU A CA 1
ATOM 688 C C . LEU A 1 85 ? 22.502 2.089 -18.667 1.00 89.94 85 LEU A C 1
ATOM 690 O O . LEU A 1 85 ? 21.488 2.536 -18.130 1.00 89.94 85 LEU A O 1
ATOM 694 N N . ILE A 1 86 ? 22.615 0.775 -18.901 1.00 89.94 86 ILE A N 1
ATOM 695 C CA . ILE A 1 86 ? 21.627 -0.198 -18.391 1.00 89.94 86 ILE A CA 1
ATOM 696 C C . ILE A 1 86 ? 21.642 -0.227 -16.855 1.00 89.94 86 ILE A C 1
ATOM 698 O O . ILE A 1 86 ? 20.606 -0.466 -16.228 1.00 89.94 86 ILE A O 1
ATOM 702 N N . ARG A 1 87 ? 22.788 0.070 -16.231 1.00 89.00 87 ARG A N 1
ATOM 703 C CA . ARG A 1 87 ? 22.942 0.115 -14.772 1.00 89.00 87 ARG A CA 1
ATOM 704 C C . ARG A 1 87 ? 21.869 0.982 -14.103 1.00 89.00 87 ARG A C 1
ATOM 706 O O . ARG A 1 87 ? 21.286 0.579 -13.097 1.00 89.00 87 ARG A O 1
ATOM 713 N N . ASP A 1 88 ? 21.566 2.135 -14.689 1.00 86.62 88 ASP A N 1
ATOM 714 C CA . ASP A 1 88 ? 20.581 3.076 -14.152 1.00 86.62 88 ASP A CA 1
ATOM 715 C C . ASP A 1 88 ? 19.152 2.529 -14.208 1.00 86.62 88 ASP A C 1
ATOM 717 O O . ASP A 1 88 ? 18.345 2.803 -13.317 1.00 86.62 88 ASP A O 1
ATOM 721 N N . ILE A 1 89 ? 18.843 1.698 -15.211 1.00 87.50 89 ILE A N 1
ATOM 722 C CA . ILE A 1 89 ? 17.555 1.004 -15.315 1.00 87.50 89 ILE A CA 1
ATOM 723 C C . ILE A 1 89 ? 17.392 0.065 -14.117 1.00 87.50 89 ILE A C 1
ATOM 725 O O . ILE A 1 89 ? 16.412 0.186 -13.380 1.00 87.50 89 ILE A O 1
ATOM 729 N N . PHE A 1 90 ? 18.377 -0.799 -13.858 1.00 87.81 90 PHE A N 1
ATOM 730 C CA . PHE A 1 90 ? 18.332 -1.726 -12.722 1.00 87.81 90 PHE A CA 1
ATOM 731 C C . PHE A 1 90 ? 18.267 -1.006 -11.372 1.00 87.81 90 PHE A C 1
ATOM 733 O O . PHE A 1 90 ? 17.490 -1.405 -10.503 1.00 87.81 90 PHE A O 1
ATOM 740 N N . TYR A 1 91 ? 19.021 0.085 -11.191 1.00 89.88 91 TYR A N 1
ATOM 741 C CA . TYR A 1 91 ? 18.929 0.883 -9.965 1.00 89.88 91 TYR A CA 1
ATOM 742 C C . TYR A 1 91 ? 17.553 1.524 -9.784 1.00 89.88 91 TYR A C 1
ATOM 744 O O . TYR A 1 91 ? 17.053 1.554 -8.660 1.00 89.88 91 TYR A O 1
ATOM 752 N N . SER A 1 92 ? 16.934 2.019 -10.858 1.00 88.56 92 SER A N 1
ATOM 753 C CA . SER A 1 92 ? 15.593 2.606 -10.783 1.00 88.56 92 SER A CA 1
ATOM 754 C C . SER A 1 92 ? 14.527 1.570 -10.415 1.00 88.56 92 SER A C 1
ATOM 756 O O . SER A 1 92 ? 13.713 1.836 -9.533 1.00 88.56 92 SER A O 1
ATOM 758 N N . LEU A 1 93 ? 14.598 0.362 -10.989 1.00 88.69 93 LEU A N 1
ATOM 759 C CA . LEU A 1 93 ? 13.702 -0.750 -10.655 1.00 88.69 93 LEU A CA 1
ATOM 760 C C . LEU A 1 93 ? 13.855 -1.174 -9.191 1.00 88.69 93 LEU A C 1
ATOM 762 O O . LEU A 1 93 ? 12.868 -1.278 -8.468 1.00 88.69 93 LEU A O 1
ATOM 766 N N . LYS A 1 94 ? 15.098 -1.333 -8.721 1.00 91.88 94 LYS A N 1
ATOM 767 C CA . LYS A 1 94 ? 15.376 -1.699 -7.327 1.00 91.88 94 LYS A CA 1
ATOM 768 C C . LYS A 1 94 ? 14.891 -0.634 -6.338 1.00 91.88 94 LYS A C 1
ATOM 770 O O . LYS A 1 94 ? 14.395 -0.970 -5.267 1.00 91.88 94 LYS A O 1
ATOM 775 N N . ARG A 1 95 ? 15.033 0.654 -6.676 1.00 93.00 95 ARG A N 1
ATOM 776 C CA . ARG A 1 95 ? 14.516 1.759 -5.851 1.00 93.00 95 ARG A CA 1
ATOM 777 C C . ARG A 1 95 ? 12.994 1.719 -5.758 1.00 93.00 95 ARG A C 1
ATOM 779 O O . ARG A 1 95 ? 12.483 1.812 -4.648 1.00 93.00 95 ARG A O 1
ATOM 786 N N . ALA A 1 96 ? 12.308 1.522 -6.884 1.00 92.44 96 ALA A N 1
ATOM 787 C CA . ALA A 1 96 ? 10.853 1.407 -6.915 1.00 92.44 96 ALA A CA 1
ATOM 788 C C . ALA A 1 96 ? 10.354 0.227 -6.062 1.00 92.44 96 ALA A C 1
ATOM 790 O O . ALA A 1 96 ? 9.438 0.395 -5.263 1.00 92.44 96 ALA A O 1
ATOM 791 N N . GLU A 1 97 ? 11.007 -0.937 -6.145 1.00 93.56 97 GLU A N 1
ATOM 792 C CA . GLU A 1 97 ? 10.663 -2.108 -5.326 1.00 93.56 97 GLU A CA 1
ATOM 793 C C . GLU A 1 97 ? 10.855 -1.845 -3.820 1.00 93.56 97 GLU A C 1
ATOM 795 O O . GLU A 1 97 ? 10.004 -2.190 -2.999 1.00 93.56 97 GLU A O 1
ATOM 800 N N . ILE A 1 98 ? 11.970 -1.213 -3.435 1.00 96.06 98 ILE A N 1
ATOM 801 C CA . ILE A 1 98 ? 12.240 -0.858 -2.033 1.00 96.06 98 ILE A CA 1
ATOM 802 C C . ILE A 1 98 ? 11.205 0.146 -1.520 1.00 96.06 98 ILE A C 1
ATOM 804 O O . ILE A 1 98 ? 10.740 0.025 -0.386 1.00 96.06 98 ILE A O 1
ATOM 808 N N . GLU A 1 99 ? 10.850 1.139 -2.331 1.00 94.94 99 GLU A N 1
ATOM 809 C CA . GLU A 1 99 ? 9.864 2.156 -1.975 1.00 94.94 99 GLU A CA 1
ATOM 810 C C . GLU A 1 99 ? 8.466 1.555 -1.811 1.00 94.94 99 GLU A C 1
ATOM 812 O O . GLU A 1 99 ? 7.804 1.828 -0.807 1.00 94.94 99 GLU A O 1
ATOM 817 N N . GLN A 1 100 ? 8.071 0.655 -2.714 1.00 94.44 100 GLN A N 1
ATOM 818 C CA . GLN A 1 100 ? 6.832 -0.106 -2.601 1.00 94.44 100 GLN A CA 1
ATOM 819 C C . GLN A 1 100 ? 6.794 -0.916 -1.297 1.00 94.44 100 GLN A C 1
ATOM 821 O O . GLN A 1 100 ? 5.889 -0.722 -0.485 1.00 94.44 100 GLN A O 1
ATOM 826 N N . LYS A 1 101 ? 7.821 -1.735 -1.025 1.00 92.25 101 LYS A N 1
ATOM 827 C CA . LYS A 1 101 ? 7.909 -2.519 0.223 1.00 92.25 101 LYS A CA 1
ATOM 828 C C . LYS A 1 101 ? 7.898 -1.634 1.468 1.00 92.25 101 LYS A C 1
ATOM 830 O O . LYS A 1 101 ? 7.365 -2.014 2.509 1.00 92.25 101 LYS A O 1
ATOM 835 N N . ARG A 1 102 ? 8.503 -0.445 1.398 1.00 95.00 102 ARG A N 1
ATOM 836 C CA . ARG A 1 102 ? 8.491 0.522 2.503 1.00 95.00 102 ARG A CA 1
ATOM 837 C C . ARG A 1 102 ? 7.094 1.098 2.726 1.00 95.00 102 ARG A C 1
ATOM 839 O O . ARG A 1 102 ? 6.712 1.272 3.880 1.00 95.00 102 ARG A O 1
ATOM 846 N N . SER A 1 103 ? 6.356 1.388 1.657 1.00 90.56 103 SER A N 1
ATOM 847 C CA . SER A 1 103 ? 4.964 1.840 1.730 1.00 90.56 103 SER A CA 1
ATOM 848 C C . SER A 1 103 ? 4.065 0.767 2.350 1.00 90.56 103 SER A C 1
ATOM 850 O O . SER A 1 103 ? 3.384 1.034 3.337 1.00 90.56 103 SER A O 1
ATOM 852 N N . GLU A 1 104 ? 4.164 -0.474 1.868 1.00 86.69 104 GLU A N 1
ATOM 853 C CA . GLU A 1 104 ? 3.420 -1.626 2.399 1.00 86.69 104 GLU A CA 1
ATOM 854 C C . GLU A 1 104 ? 3.687 -1.833 3.897 1.00 86.69 104 GLU A C 1
ATOM 856 O O . GLU A 1 104 ? 2.753 -1.967 4.688 1.00 86.69 104 GLU A O 1
ATOM 861 N N . ARG A 1 105 ? 4.957 -1.762 4.323 1.00 86.81 105 ARG A N 1
ATOM 862 C CA . ARG A 1 105 ? 5.319 -1.842 5.748 1.00 86.81 105 ARG A CA 1
ATOM 863 C C . ARG A 1 105 ? 4.722 -0.707 6.573 1.00 86.81 105 ARG A C 1
ATOM 865 O O . ARG A 1 105 ? 4.247 -0.967 7.669 1.00 86.81 105 ARG A O 1
ATOM 872 N N . LYS A 1 106 ? 4.732 0.534 6.073 1.00 89.88 106 LYS A N 1
ATOM 873 C CA . LYS A 1 106 ? 4.127 1.675 6.783 1.00 89.88 106 LYS A CA 1
ATOM 874 C C . LYS A 1 106 ? 2.630 1.471 6.996 1.00 89.88 106 LYS A C 1
ATOM 876 O O . LYS A 1 106 ? 2.152 1.731 8.095 1.00 89.88 106 LYS A O 1
ATOM 881 N N . VAL A 1 107 ? 1.918 0.996 5.973 1.00 86.06 107 VAL A N 1
ATOM 882 C CA . VAL A 1 107 ? 0.484 0.687 6.070 1.00 86.06 107 VAL A CA 1
ATOM 883 C C . VAL A 1 107 ? 0.249 -0.405 7.111 1.00 86.06 107 VAL A C 1
ATOM 885 O O . VAL A 1 107 ? -0.555 -0.209 8.016 1.00 86.06 107 VAL A O 1
ATOM 888 N N . LEU A 1 108 ? 1.005 -1.506 7.057 1.00 72.81 108 LEU A N 1
ATOM 889 C CA . LEU A 1 108 ? 0.887 -2.591 8.034 1.00 72.81 108 LEU A CA 1
ATOM 890 C C . LEU A 1 108 ? 1.171 -2.117 9.468 1.00 72.81 108 LEU A C 1
ATOM 892 O O . LEU A 1 108 ? 0.417 -2.431 10.383 1.00 72.81 108 LEU A O 1
ATOM 896 N N . THR A 1 109 ? 2.229 -1.329 9.676 1.00 79.94 109 THR A N 1
ATOM 897 C CA . THR A 1 109 ? 2.550 -0.765 10.995 1.00 79.94 109 THR A CA 1
ATOM 898 C C . THR A 1 109 ? 1.464 0.185 11.492 1.00 79.94 109 THR A C 1
ATOM 900 O O . THR A 1 109 ? 1.125 0.137 12.671 1.00 79.94 109 THR A O 1
ATOM 903 N N . ALA A 1 110 ? 0.894 1.019 10.619 1.00 79.50 110 ALA A N 1
ATOM 904 C CA . ALA A 1 110 ? -0.211 1.898 10.987 1.00 79.50 110 ALA A CA 1
ATOM 905 C C . ALA A 1 110 ? -1.461 1.100 11.390 1.00 79.50 110 ALA A C 1
ATOM 907 O O . ALA A 1 110 ? -2.101 1.445 12.381 1.00 79.50 110 ALA A O 1
ATOM 908 N N . ILE A 1 111 ? -1.770 0.012 10.673 1.00 72.62 111 ILE A N 1
ATOM 909 C CA . ILE A 1 111 ? -2.874 -0.899 11.008 1.00 72.62 111 ILE A CA 1
ATOM 910 C C . ILE A 1 111 ? -2.637 -1.539 12.378 1.00 72.62 111 ILE A C 1
ATOM 912 O O . ILE A 1 111 ? -3.489 -1.396 13.246 1.00 72.62 111 ILE A O 1
ATOM 916 N N . MET A 1 112 ? -1.469 -2.150 12.612 1.00 62.94 112 MET A N 1
ATOM 917 C CA . MET A 1 112 ? -1.142 -2.776 13.904 1.00 62.94 112 MET A CA 1
ATOM 918 C C . MET A 1 112 ? -1.201 -1.776 15.062 1.00 62.94 112 MET A C 1
ATOM 920 O O . MET A 1 112 ? -1.749 -2.075 16.116 1.00 62.94 112 MET A O 1
ATOM 924 N N . HIS A 1 113 ? -0.665 -0.566 14.876 1.00 74.31 113 HIS A N 1
ATOM 925 C CA . HIS A 1 113 ? -0.719 0.466 15.910 1.00 74.31 113 HIS A CA 1
ATOM 926 C C . HIS A 1 113 ? -2.157 0.932 16.172 1.00 74.31 113 HIS A C 1
ATOM 928 O O . HIS A 1 113 ? -2.511 1.244 17.308 1.00 74.31 113 HIS A O 1
ATOM 934 N N . THR A 1 114 ? -2.988 1.020 15.134 1.00 72.69 114 THR A N 1
ATOM 935 C CA . THR A 1 114 ? -4.405 1.373 15.285 1.00 72.69 114 THR A CA 1
ATOM 936 C C . THR A 1 114 ? -5.153 0.268 16.025 1.00 72.69 114 THR A C 1
ATOM 938 O O . THR A 1 114 ? -5.886 0.565 16.961 1.00 72.69 114 THR A O 1
ATOM 941 N N . GLU A 1 115 ? -4.912 -0.995 15.675 1.00 68.00 115 GLU A N 1
ATOM 942 C CA . GLU A 1 115 ? -5.511 -2.154 16.337 1.00 68.00 115 GLU A CA 1
ATOM 943 C C . GLU A 1 115 ? -5.122 -2.227 17.819 1.00 68.00 115 GLU A C 1
ATOM 945 O O . GLU A 1 115 ? -5.994 -2.322 18.679 1.00 68.00 115 GLU A O 1
ATOM 950 N N . GLU A 1 116 ? -3.832 -2.094 18.138 1.00 72.88 116 GLU A N 1
ATOM 951 C CA . GLU A 1 116 ? -3.351 -2.123 19.523 1.00 72.88 116 GLU A CA 1
ATOM 952 C C . GLU A 1 116 ? -3.904 -0.945 20.338 1.00 72.88 116 GLU A C 1
ATOM 954 O O . GLU A 1 116 ? -4.282 -1.101 21.500 1.00 72.88 116 GLU A O 1
ATOM 959 N N . LYS A 1 117 ? -4.014 0.240 19.719 1.00 79.44 117 LYS A N 1
ATOM 960 C CA . LYS A 1 117 ? -4.619 1.416 20.352 1.00 79.44 117 LYS A CA 1
ATOM 961 C C . LYS A 1 117 ? -6.101 1.193 20.659 1.00 79.44 117 LYS A C 1
ATOM 963 O O . LYS A 1 117 ? -6.523 1.512 21.767 1.00 79.44 117 LYS A O 1
ATOM 968 N N . GLU A 1 118 ? -6.876 0.648 19.721 1.00 77.06 118 GLU A N 1
ATOM 969 C CA . GLU A 1 118 ? -8.292 0.326 19.955 1.00 77.06 118 GLU A CA 1
ATOM 970 C C . GLU A 1 118 ? -8.450 -0.776 21.006 1.00 77.06 118 GLU A C 1
ATOM 972 O O . GLU A 1 118 ? -9.302 -0.667 21.883 1.00 77.06 118 GLU A O 1
ATOM 977 N N . ARG A 1 119 ? -7.588 -1.799 20.993 1.00 72.81 119 ARG A N 1
ATOM 978 C CA . ARG A 1 119 ? -7.594 -2.862 22.005 1.00 72.81 119 ARG A CA 1
ATOM 979 C C . ARG A 1 119 ? -7.320 -2.319 23.405 1.00 72.81 119 ARG A C 1
ATOM 981 O O . ARG A 1 119 ? -7.997 -2.710 24.354 1.00 72.81 119 ARG A O 1
ATOM 988 N N . ARG A 1 120 ? -6.344 -1.417 23.539 1.00 76.06 120 ARG A N 1
ATOM 989 C CA . ARG A 1 120 ? -6.039 -0.754 24.810 1.00 76.06 120 ARG A CA 1
ATOM 990 C C . ARG A 1 120 ? -7.192 0.134 25.266 1.00 76.06 120 ARG A C 1
ATOM 992 O O . ARG A 1 120 ? -7.614 0.012 26.409 1.00 76.06 120 ARG A O 1
ATOM 999 N N . ARG A 1 121 ? -7.720 0.968 24.370 1.00 80.75 121 ARG A N 1
ATOM 1000 C CA . ARG A 1 121 ? -8.878 1.818 24.653 1.00 80.75 121 ARG A CA 1
ATOM 1001 C C . ARG A 1 121 ? -10.076 0.989 25.121 1.00 80.75 121 ARG A C 1
ATOM 1003 O O . ARG A 1 121 ? -10.717 1.351 26.090 1.00 80.75 121 ARG A O 1
ATOM 1010 N N . PHE A 1 122 ? -10.342 -0.149 24.485 1.00 74.44 122 PHE A N 1
ATOM 1011 C CA . PHE A 1 122 ? -11.406 -1.062 24.897 1.00 74.44 122 PHE A CA 1
ATOM 1012 C C . PHE A 1 122 ? -11.186 -1.638 26.300 1.00 74.44 122 PHE A C 1
ATOM 1014 O O . PHE A 1 122 ? -12.129 -1.729 27.080 1.00 74.44 122 PHE A O 1
ATOM 1021 N N . ALA A 1 123 ? -9.951 -2.024 26.633 1.00 74.62 123 ALA A N 1
ATOM 1022 C CA . ALA A 1 123 ? -9.627 -2.488 27.978 1.00 74.62 123 ALA A CA 1
ATOM 1023 C C . ALA A 1 123 ? -9.848 -1.385 29.028 1.00 74.62 123 ALA A C 1
ATOM 1025 O O . ALA A 1 123 ? -10.358 -1.682 30.104 1.00 74.62 123 ALA A O 1
ATOM 1026 N N . GLU A 1 124 ? -9.503 -0.137 28.698 1.00 79.19 124 GLU A N 1
ATOM 1027 C CA . GLU A 1 124 ? -9.746 1.044 29.537 1.00 79.19 124 GLU A CA 1
ATOM 1028 C C . GLU A 1 124 ? -11.259 1.311 29.692 1.00 79.19 124 GLU A C 1
ATOM 1030 O O . GLU A 1 124 ? -11.746 1.336 30.819 1.00 79.19 124 GLU A O 1
ATOM 1035 N N . ASP A 1 125 ? -12.027 1.364 28.595 1.00 77.75 125 ASP A N 1
ATOM 1036 C CA . ASP A 1 125 ? -13.487 1.573 28.609 1.00 77.75 125 ASP A CA 1
ATOM 1037 C C . ASP A 1 125 ? -14.216 0.489 29.438 1.00 77.75 125 ASP A C 1
ATOM 1039 O O . ASP A 1 125 ? -15.126 0.789 30.213 1.00 77.75 125 ASP A O 1
ATOM 1043 N N . ILE A 1 126 ? -13.803 -0.781 29.321 1.00 80.56 126 ILE A N 1
ATOM 1044 C CA . ILE A 1 126 ? -14.352 -1.878 30.134 1.00 80.56 126 ILE A CA 1
ATOM 1045 C C . ILE A 1 126 ? -13.979 -1.731 31.604 1.00 80.56 126 ILE A C 1
ATOM 1047 O O . ILE A 1 126 ? -14.831 -1.929 32.473 1.00 80.56 126 ILE A O 1
ATOM 1051 N N . HIS A 1 127 ? -12.706 -1.468 31.893 1.00 80.75 127 HIS A N 1
ATOM 1052 C CA . HIS A 1 127 ? -12.221 -1.394 33.264 1.00 80.75 127 HIS A CA 1
ATOM 1053 C C . HIS A 1 127 ? -12.905 -0.253 34.024 1.00 80.75 127 HIS A C 1
ATOM 1055 O O . HIS A 1 127 ? -13.365 -0.457 35.149 1.00 80.75 127 HIS A O 1
ATOM 1061 N N . ASP A 1 128 ? -13.031 0.910 33.390 1.00 80.44 128 ASP A N 1
ATOM 1062 C CA . ASP A 1 128 ? -13.593 2.103 34.014 1.00 80.44 128 ASP A CA 1
ATOM 1063 C C . ASP A 1 128 ? -15.126 2.052 34.086 1.00 80.44 128 ASP A C 1
ATOM 1065 O O . ASP A 1 128 ? -15.699 2.523 35.068 1.00 80.44 128 ASP A O 1
ATOM 1069 N N . GLY A 1 129 ? -15.794 1.420 33.110 1.00 78.31 129 GLY A N 1
ATOM 1070 C CA . GLY A 1 129 ? -17.245 1.212 33.136 1.00 78.31 129 GLY A CA 1
ATOM 1071 C C . GLY A 1 129 ? -17.693 0.122 34.118 1.00 78.31 129 GLY A C 1
ATOM 1072 O O . GLY A 1 129 ? -18.603 0.329 34.914 1.00 78.31 129 GLY A O 1
ATOM 1073 N N . LEU A 1 130 ? -17.043 -1.050 34.116 1.00 83.62 130 LEU A N 1
ATOM 1074 C CA . LEU A 1 130 ? -17.515 -2.216 34.884 1.00 83.62 130 LEU A CA 1
ATOM 1075 C C . LEU A 1 130 ? -16.843 -2.391 36.242 1.00 83.62 130 LEU A C 1
ATOM 1077 O O . LEU A 1 130 ? -17.462 -2.933 37.160 1.00 83.62 130 LEU A O 1
ATOM 1081 N N . GLY A 1 131 ? -15.587 -1.966 36.393 1.00 84.06 131 GLY A N 1
ATOM 1082 C CA . GLY A 1 131 ? -14.821 -2.153 37.627 1.00 84.06 131 GLY A CA 1
ATOM 1083 C C . GLY A 1 131 ? -15.528 -1.587 38.868 1.00 84.06 131 GLY A C 1
ATOM 1084 O O . GLY A 1 131 ? -15.716 -2.325 39.846 1.00 84.06 131 GLY A O 1
ATOM 1085 N N . PRO A 1 132 ? -15.980 -0.318 38.845 1.00 86.44 132 PRO A N 1
ATOM 1086 C CA . PRO A 1 132 ? -16.707 0.293 39.958 1.00 86.44 132 PRO A CA 1
ATOM 1087 C C . PRO A 1 132 ? -18.073 -0.354 40.229 1.00 86.44 132 PRO A C 1
ATOM 1089 O O . PRO A 1 132 ? -18.405 -0.615 41.390 1.00 86.44 132 PRO A O 1
ATOM 1092 N N . LEU A 1 133 ? -18.843 -0.667 39.178 1.00 86.94 133 LEU A N 1
ATOM 1093 C CA . LEU A 1 133 ? -20.164 -1.301 39.296 1.00 86.94 133 LEU A CA 1
ATOM 1094 C C . LEU A 1 133 ? -20.059 -2.675 39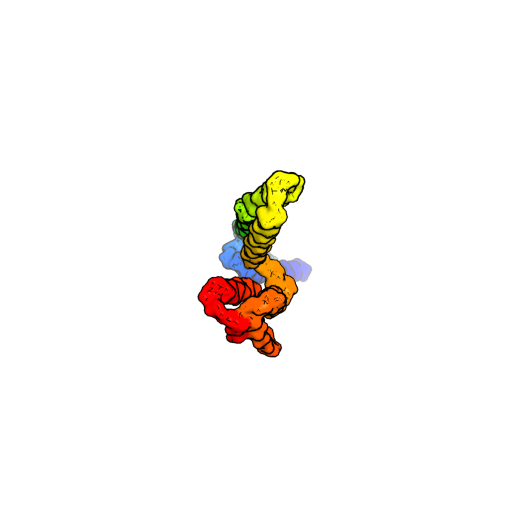.968 1.00 86.94 133 LEU A C 1
ATOM 1096 O O . LEU A 1 133 ? -20.728 -2.934 40.967 1.00 86.94 133 LEU A O 1
ATOM 1100 N N . LEU A 1 134 ? -19.150 -3.530 39.490 1.00 87.75 134 LEU A N 1
ATOM 1101 C CA . LEU A 1 134 ? -18.936 -4.869 40.049 1.00 87.75 134 LEU A CA 1
ATOM 1102 C C . LEU A 1 134 ? -18.394 -4.826 41.483 1.00 87.75 134 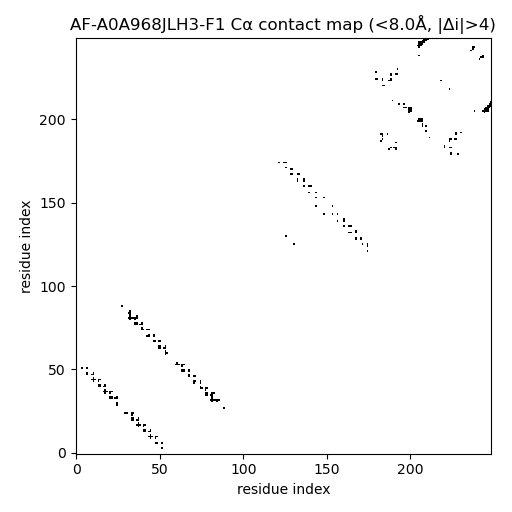LEU A C 1
ATOM 1104 O O . LEU A 1 134 ? -18.779 -5.651 42.314 1.00 87.75 134 LEU A O 1
ATOM 1108 N N . SER A 1 135 ? -17.530 -3.857 41.793 1.00 90.44 135 SER A N 1
ATOM 1109 C CA . SER A 1 135 ? -17.027 -3.653 43.158 1.00 90.44 135 SER A CA 1
ATOM 1110 C C . SER A 1 135 ? -18.152 -3.257 44.117 1.00 90.44 135 SER A C 1
ATOM 1112 O O . SER A 1 135 ? -18.217 -3.773 45.233 1.00 90.44 135 SER A O 1
ATOM 1114 N N . THR A 1 136 ? -19.069 -2.401 43.660 1.00 90.06 136 THR A N 1
ATOM 1115 C CA . THR A 1 136 ? -20.243 -1.968 44.431 1.00 90.06 136 THR A CA 1
ATOM 1116 C C . THR A 1 136 ? -21.216 -3.125 44.639 1.00 90.06 136 THR A C 1
ATOM 1118 O O . THR A 1 136 ? -21.599 -3.398 45.772 1.00 90.06 136 THR A O 1
ATOM 1121 N N . ILE A 1 137 ? -21.539 -3.885 43.585 1.00 91.81 137 ILE A N 1
ATOM 1122 C CA . ILE A 1 137 ? -22.378 -5.090 43.688 1.00 91.81 137 ILE A CA 1
ATOM 1123 C C . ILE A 1 137 ? -21.799 -6.061 44.724 1.00 91.81 137 ILE A C 1
ATOM 1125 O O . ILE A 1 137 ? -22.524 -6.545 45.590 1.00 91.81 137 ILE A O 1
ATOM 1129 N N . LYS A 1 138 ? -20.483 -6.315 44.686 1.00 89.81 138 LYS A N 1
ATOM 1130 C CA . LYS A 1 138 ? -19.817 -7.204 45.649 1.00 89.81 138 LYS A CA 1
ATOM 1131 C C . LYS A 1 138 ? -19.962 -6.716 47.094 1.00 89.81 138 LYS A C 1
ATOM 1133 O O . LYS A 1 138 ? -20.132 -7.540 47.989 1.00 89.81 138 LYS A O 1
ATOM 1138 N N . LEU A 1 139 ? -19.888 -5.405 47.323 1.00 90.12 139 LEU A N 1
ATOM 1139 C CA . LEU A 1 139 ? -20.054 -4.811 48.649 1.00 90.12 139 LEU A CA 1
ATOM 1140 C C . LEU A 1 139 ? -21.470 -5.052 49.194 1.00 90.12 139 LEU A C 1
ATOM 1142 O O . LEU A 1 139 ? -21.603 -5.631 50.270 1.00 90.12 139 LEU A O 1
ATOM 1146 N N . TYR A 1 140 ? -22.503 -4.723 48.414 1.00 89.06 140 TYR A N 1
ATOM 1147 C CA . TYR A 1 140 ? -23.902 -4.927 48.813 1.00 89.06 140 TYR A CA 1
ATOM 1148 C C . TYR A 1 140 ? -24.251 -6.410 48.995 1.00 89.06 140 TYR A C 1
ATOM 1150 O O . TYR A 1 140 ? -24.951 -6.776 49.935 1.00 89.06 140 TYR A O 1
ATOM 1158 N N . VAL A 1 141 ? -23.731 -7.297 48.139 1.00 89.94 141 VAL A N 1
ATOM 1159 C CA . VAL A 1 141 ? -23.940 -8.749 48.286 1.00 89.94 141 VAL A CA 1
ATOM 1160 C C . VAL A 1 141 ? -23.334 -9.276 49.589 1.00 89.94 141 VAL A C 1
ATOM 1162 O O . VAL A 1 141 ? -23.955 -10.102 50.253 1.00 89.94 141 VAL A O 1
ATOM 1165 N N . ASN A 1 142 ? -22.147 -8.801 49.980 1.00 88.06 142 ASN A N 1
ATOM 1166 C CA . ASN A 1 142 ? -21.555 -9.179 51.264 1.00 88.06 142 ASN A CA 1
ATOM 1167 C C . ASN A 1 142 ? -22.402 -8.670 52.440 1.00 88.06 142 ASN A C 1
ATOM 1169 O O . ASN A 1 142 ? -22.588 -9.393 53.416 1.00 88.06 142 ASN A O 1
ATOM 1173 N N . GLU A 1 143 ? -22.950 -7.461 52.338 1.00 87.75 143 GLU A N 1
ATOM 1174 C CA . GLU A 1 143 ? -23.775 -6.852 53.384 1.00 87.75 143 GLU A CA 1
ATOM 1175 C C . GLU A 1 143 ? -25.087 -7.617 53.624 1.00 87.75 143 GLU A C 1
ATOM 1177 O O . GLU A 1 143 ? -25.503 -7.781 54.768 1.00 87.75 143 GLU A O 1
ATOM 1182 N N . LEU A 1 144 ? -25.679 -8.209 52.578 1.00 88.00 144 LEU A N 1
ATOM 1183 C CA . LEU A 1 144 ? -26.883 -9.051 52.684 1.00 88.00 144 LEU A CA 1
ATOM 1184 C C . LEU A 1 144 ? -26.720 -10.275 53.603 1.00 88.00 144 LEU A C 1
ATOM 1186 O O . LEU A 1 144 ? -27.722 -10.823 54.076 1.00 88.00 144 LEU A O 1
ATOM 1190 N N . THR A 1 145 ? -25.481 -10.706 53.863 1.00 82.62 145 THR A N 1
ATOM 1191 C CA . THR A 1 145 ? -25.188 -11.799 54.805 1.00 82.62 145 THR A CA 1
ATOM 1192 C C . THR A 1 145 ? -25.234 -11.365 56.273 1.00 82.62 145 THR A C 1
ATOM 1194 O O . THR A 1 145 ? -25.238 -12.225 57.150 1.00 82.62 145 THR A O 1
ATOM 1197 N N . SER A 1 146 ? -25.333 -10.060 56.550 1.00 81.56 146 SER A N 1
ATOM 1198 C CA . SER A 1 146 ? -25.485 -9.529 57.904 1.00 81.56 146 SER A CA 1
ATOM 1199 C C . SER A 1 146 ? -26.836 -9.920 58.520 1.00 81.56 146 SER A C 1
ATOM 1201 O O . SER A 1 146 ? -27.897 -9.833 57.885 1.00 81.56 146 SER A O 1
ATOM 1203 N N . GLU A 1 147 ? -26.808 -10.347 59.784 1.00 78.69 147 GLU A N 1
ATOM 1204 C CA . GLU A 1 147 ? -28.009 -10.608 60.591 1.00 78.69 147 GLU A CA 1
ATOM 1205 C C . GLU A 1 147 ? -28.642 -9.317 61.135 1.00 78.69 147 GLU A C 1
ATOM 1207 O O . GLU A 1 147 ? -29.791 -9.341 61.567 1.00 78.69 147 GLU A O 1
ATOM 1212 N N . GLU A 1 148 ? -27.928 -8.189 61.069 1.00 83.12 148 GLU A N 1
ATOM 1213 C CA . GLU A 1 148 ? -28.378 -6.896 61.603 1.00 83.12 148 GLU A CA 1
ATOM 1214 C C . GLU A 1 148 ? -29.369 -6.166 60.682 1.00 83.12 148 GLU A C 1
ATOM 1216 O O . GLU A 1 148 ? -30.097 -5.290 61.142 1.00 83.12 148 GLU A O 1
ATOM 1221 N N . LEU A 1 149 ? -29.433 -6.536 59.398 1.00 83.81 149 LEU A N 1
ATOM 1222 C CA . LEU A 1 149 ? -30.365 -5.944 58.436 1.00 83.81 149 LEU A CA 1
ATOM 1223 C C . LEU A 1 149 ? -31.771 -6.540 58.569 1.00 83.81 149 LEU A C 1
ATOM 1225 O O . LEU A 1 149 ? -31.954 -7.764 58.554 1.00 83.81 149 LEU A O 1
ATOM 1229 N N . SER A 1 150 ? -32.778 -5.671 58.583 1.00 88.94 150 SER A N 1
ATOM 1230 C CA . SER A 1 150 ? -34.184 -6.059 58.493 1.00 88.94 150 SER A CA 1
ATOM 1231 C C . SER A 1 150 ? -34.540 -6.665 57.126 1.00 88.94 150 SER A C 1
ATOM 1233 O O . SER A 1 150 ? -33.810 -6.551 56.138 1.00 88.94 150 SER A O 1
ATOM 1235 N N . ILE A 1 151 ? -35.702 -7.322 57.050 1.00 86.19 151 ILE A N 1
ATOM 1236 C CA . ILE A 1 151 ? -36.211 -7.922 55.804 1.00 86.19 151 ILE A CA 1
ATOM 1237 C C . ILE A 1 151 ? -36.430 -6.853 54.720 1.00 86.19 151 ILE A C 1
ATOM 1239 O O . ILE A 1 151 ? -36.104 -7.093 53.556 1.00 86.19 151 ILE A O 1
ATOM 1243 N N . GLU A 1 152 ? -36.945 -5.680 55.096 1.00 87.94 152 GLU A N 1
ATOM 1244 C CA . GLU A 1 152 ? -37.150 -4.550 54.184 1.00 87.94 152 GLU A CA 1
ATOM 1245 C C . GLU A 1 152 ? -35.812 -4.030 53.621 1.00 87.94 152 GLU A C 1
ATOM 1247 O O . GLU A 1 152 ? -35.669 -3.917 52.406 1.00 87.94 152 GLU A O 1
ATOM 1252 N N . GLU A 1 153 ? -34.791 -3.827 54.462 1.00 87.56 153 GLU A N 1
ATOM 1253 C CA . GLU A 1 153 ? -33.472 -3.331 54.023 1.00 87.56 153 GLU A CA 1
ATOM 1254 C C . GLU A 1 153 ? -32.739 -4.326 53.108 1.00 87.56 153 GLU A C 1
ATOM 1256 O O . GLU A 1 153 ? -32.082 -3.937 52.134 1.00 87.56 153 GLU A O 1
ATOM 1261 N N . LYS A 1 154 ? -32.890 -5.633 53.371 1.00 87.38 154 LYS A N 1
ATOM 1262 C CA . LYS A 1 154 ? -32.383 -6.687 52.476 1.00 87.38 154 LYS A CA 1
ATOM 1263 C C . LYS A 1 154 ? -33.060 -6.630 51.110 1.00 87.38 154 LYS A C 1
ATOM 1265 O O . LYS A 1 154 ? -32.396 -6.787 50.085 1.00 87.38 154 LYS A O 1
ATOM 1270 N N . LYS A 1 155 ? -34.372 -6.393 51.075 1.00 88.88 155 LYS A N 1
ATOM 1271 C CA . LYS A 1 155 ? -35.138 -6.282 49.829 1.00 88.88 155 LYS A CA 1
ATOM 1272 C C . LYS A 1 155 ? -34.725 -5.052 49.015 1.00 88.88 155 LYS A C 1
ATOM 1274 O O . LYS A 1 155 ? -34.547 -5.173 47.803 1.00 88.88 155 LYS A O 1
ATOM 1279 N N . ASP A 1 156 ? -34.509 -3.913 49.666 1.00 88.69 156 ASP A N 1
ATOM 1280 C CA . ASP A 1 156 ? -34.041 -2.688 49.007 1.00 88.69 156 ASP A CA 1
ATOM 1281 C C . ASP A 1 156 ? -32.628 -2.849 48.436 1.00 88.69 156 ASP A C 1
ATOM 1283 O O . ASP A 1 156 ? -32.376 -2.490 47.284 1.00 88.69 156 ASP A O 1
ATOM 1287 N N . SER A 1 157 ? -31.732 -3.497 49.183 1.00 88.44 157 SER A N 1
ATOM 1288 C CA . SER A 1 157 ? -30.380 -3.828 48.720 1.00 88.44 157 SER A CA 1
ATOM 1289 C C . SER A 1 157 ? -30.392 -4.753 47.496 1.00 88.44 157 SER A C 1
ATOM 1291 O O . SER A 1 157 ? -29.653 -4.523 46.540 1.00 88.44 157 SER A O 1
ATOM 1293 N N . ILE A 1 158 ? -31.268 -5.765 47.469 1.00 89.38 158 ILE A N 1
ATOM 1294 C CA . ILE A 1 158 ? -31.449 -6.648 46.302 1.00 89.38 158 ILE A CA 1
ATOM 1295 C C . ILE A 1 158 ? -31.955 -5.864 45.083 1.00 89.38 158 ILE A C 1
ATOM 1297 O O . ILE A 1 158 ? -31.461 -6.072 43.973 1.00 89.38 158 ILE A O 1
ATOM 1301 N N . ASN A 1 159 ? -32.916 -4.954 45.265 1.00 88.94 159 ASN A N 1
ATOM 1302 C CA . ASN A 1 159 ? -33.415 -4.114 44.173 1.00 88.94 159 ASN A CA 1
ATOM 1303 C C . ASN A 1 159 ? -32.308 -3.219 43.600 1.00 88.94 159 ASN A C 1
ATOM 1305 O O . ASN A 1 159 ? -32.172 -3.122 42.381 1.00 88.94 159 ASN A O 1
ATOM 1309 N N . TYR A 1 160 ? -31.485 -2.625 44.466 1.00 88.75 160 TYR A N 1
ATOM 1310 C CA . TYR A 1 160 ? -30.359 -1.797 44.044 1.00 88.75 160 TYR A CA 1
ATOM 1311 C C . TYR A 1 160 ? -29.271 -2.606 43.319 1.00 88.75 160 TYR A C 1
ATOM 1313 O O . TYR A 1 160 ? -28.773 -2.176 42.282 1.00 88.75 160 TYR A O 1
ATOM 1321 N N . ILE A 1 161 ? -28.957 -3.819 43.791 1.00 90.69 161 ILE A N 1
ATOM 1322 C CA . ILE A 1 161 ? -28.051 -4.742 43.088 1.00 90.69 161 ILE A CA 1
ATOM 1323 C C . ILE A 1 161 ? -28.572 -5.058 41.680 1.00 90.69 161 ILE A C 1
ATOM 1325 O O . ILE A 1 161 ? -27.796 -5.008 40.728 1.00 90.69 161 ILE A O 1
ATOM 1329 N N . ASN A 1 162 ? -29.866 -5.361 41.526 1.00 86.00 162 ASN A N 1
ATOM 1330 C CA . ASN A 1 162 ? -30.453 -5.628 40.208 1.00 86.00 162 ASN A CA 1
ATOM 1331 C C . ASN A 1 162 ? -30.323 -4.419 39.273 1.00 86.00 162 ASN A C 1
ATOM 1333 O O . ASN A 1 162 ? -29.979 -4.590 38.108 1.00 86.00 162 ASN A O 1
ATOM 1337 N N . GLN A 1 163 ? -30.514 -3.204 39.793 1.00 88.62 163 GLN A N 1
ATOM 1338 C CA . GLN A 1 163 ? -30.318 -1.981 39.019 1.00 88.62 163 GLN A CA 1
ATOM 1339 C C . GLN A 1 163 ? -28.857 -1.810 38.567 1.00 88.62 163 GLN A C 1
ATOM 1341 O O . GLN A 1 163 ? -28.610 -1.553 37.393 1.00 88.62 163 GLN A O 1
ATOM 1346 N N . LEU A 1 164 ? -27.883 -2.036 39.456 1.00 86.88 164 LEU A N 1
ATOM 1347 C CA . LEU A 1 164 ? -26.456 -1.984 39.103 1.00 86.88 164 LEU A CA 1
ATOM 1348 C C . LEU A 1 164 ? -26.065 -3.042 38.056 1.00 86.88 164 LEU A C 1
ATOM 1350 O O . LEU A 1 164 ? -25.184 -2.804 37.230 1.00 86.88 164 LEU A O 1
ATOM 1354 N N . ILE A 1 165 ? -26.702 -4.216 38.087 1.00 87.06 165 ILE A N 1
ATOM 1355 C CA . ILE A 1 165 ? -26.516 -5.261 37.071 1.00 87.06 165 ILE A CA 1
ATOM 1356 C C . ILE A 1 165 ? -27.084 -4.803 35.723 1.00 87.06 165 ILE A C 1
ATOM 1358 O O . ILE A 1 165 ? -26.412 -4.970 34.704 1.00 87.06 165 ILE A O 1
ATOM 1362 N N . ASP A 1 166 ? -28.280 -4.214 35.705 1.00 83.62 166 ASP A N 1
ATOM 1363 C CA . ASP A 1 166 ? -28.888 -3.678 34.483 1.00 83.62 166 ASP A CA 1
ATOM 1364 C C . ASP A 1 166 ? -28.020 -2.573 33.857 1.00 83.62 166 ASP A C 1
ATOM 1366 O O . ASP A 1 166 ? -27.806 -2.572 32.638 1.00 83.62 166 ASP A O 1
ATOM 1370 N N . ASP A 1 167 ? -27.452 -1.691 34.683 1.00 82.56 167 ASP A N 1
ATOM 1371 C CA . ASP A 1 167 ? -26.520 -0.646 34.247 1.00 82.56 167 ASP A CA 1
ATOM 1372 C C . ASP A 1 167 ? -25.240 -1.256 33.646 1.00 82.56 167 ASP A C 1
ATOM 1374 O O . ASP A 1 167 ? -24.849 -0.913 32.528 1.00 82.56 167 ASP A O 1
ATOM 1378 N N . ALA A 1 168 ? -24.641 -2.255 34.306 1.00 82.94 168 ALA A N 1
ATOM 1379 C CA . ALA A 1 168 ? -23.458 -2.955 33.796 1.00 82.94 168 ALA A CA 1
ATOM 1380 C C . ALA A 1 168 ? -23.723 -3.678 32.460 1.00 82.94 168 ALA A C 1
ATOM 1382 O O . ALA A 1 168 ? -22.886 -3.672 31.552 1.00 82.94 168 ALA A O 1
ATOM 1383 N N . VAL A 1 169 ? -24.899 -4.294 32.308 1.00 78.19 169 VAL A N 1
ATOM 1384 C CA . VAL A 1 169 ? -25.320 -4.940 31.055 1.00 78.19 169 VAL A CA 1
ATOM 1385 C C . VAL A 1 169 ? -25.518 -3.904 29.946 1.00 78.19 169 VAL A C 1
ATOM 1387 O O . VAL A 1 169 ? -25.121 -4.146 28.800 1.00 78.19 169 VAL A O 1
ATOM 1390 N N . SER A 1 170 ? -26.096 -2.746 30.268 1.00 77.50 170 SER A N 1
ATOM 1391 C CA . SER A 1 170 ? -26.254 -1.628 29.334 1.00 77.50 170 SER A CA 1
ATOM 1392 C C . SER A 1 170 ? -24.900 -1.085 28.857 1.00 77.50 170 SER A C 1
ATOM 1394 O O . SER A 1 170 ? -24.710 -0.874 27.652 1.00 77.50 170 SER A O 1
ATOM 1396 N N . ASP A 1 171 ? -23.930 -0.938 29.759 1.00 77.69 171 ASP A N 1
ATOM 1397 C CA . ASP A 1 171 ? -22.581 -0.462 29.437 1.00 77.69 171 ASP A CA 1
ATOM 1398 C C . ASP A 1 171 ? -21.805 -1.462 28.574 1.00 77.69 171 ASP A C 1
ATOM 1400 O O . ASP A 1 171 ? -21.212 -1.079 27.562 1.00 77.69 171 ASP A O 1
ATOM 1404 N N . ILE A 1 172 ? -21.885 -2.765 28.877 1.00 76.75 172 ILE A N 1
ATOM 1405 C CA . ILE A 1 172 ? -21.324 -3.819 28.013 1.00 76.75 172 ILE A CA 1
ATOM 1406 C C . ILE A 1 172 ? -21.941 -3.751 26.622 1.00 76.75 172 ILE A C 1
ATOM 1408 O O . ILE A 1 172 ? -21.222 -3.817 25.626 1.00 76.75 172 ILE A O 1
ATOM 1412 N N . ARG A 1 173 ? -23.268 -3.620 26.529 1.00 69.19 173 ARG A N 1
ATOM 1413 C CA . ARG A 1 173 ? -23.969 -3.584 25.242 1.00 69.19 173 ARG A CA 1
ATOM 1414 C C . ARG A 1 173 ? -23.590 -2.343 24.434 1.00 69.19 173 ARG A C 1
ATOM 1416 O O . ARG A 1 173 ? -23.411 -2.442 23.223 1.00 69.19 173 ARG A O 1
ATOM 1423 N N . THR A 1 174 ? -23.408 -1.201 25.090 1.00 69.50 174 THR A N 1
ATOM 1424 C CA . THR A 1 174 ? -22.956 0.047 24.458 1.00 69.50 174 THR A CA 1
ATOM 1425 C C . THR A 1 174 ? -21.516 -0.078 23.954 1.00 69.50 174 THR A C 1
ATOM 1427 O O . THR A 1 174 ? -21.241 0.219 22.790 1.00 69.50 174 THR A O 1
ATOM 1430 N N . THR A 1 175 ? -20.608 -0.617 24.769 1.00 67.75 175 THR A N 1
ATOM 1431 C CA . THR A 1 175 ? -19.210 -0.859 24.382 1.00 67.75 175 THR A CA 1
ATOM 1432 C C . THR A 1 175 ? -19.100 -1.919 23.277 1.00 67.75 175 THR A C 1
ATOM 1434 O O . THR A 1 175 ? -18.342 -1.748 22.323 1.00 67.75 175 THR A O 1
ATOM 1437 N N . ALA A 1 176 ? -19.911 -2.978 23.319 1.00 66.75 176 ALA A N 1
ATOM 1438 C CA . ALA A 1 176 ? -19.975 -4.005 22.279 1.00 66.75 176 ALA A CA 1
ATOM 1439 C C . ALA A 1 176 ? -20.578 -3.486 20.963 1.00 66.75 176 ALA A C 1
ATOM 1441 O O . ALA A 1 176 ? -20.116 -3.859 19.886 1.00 66.75 176 ALA A O 1
ATOM 1442 N N . ASN A 1 177 ? -21.541 -2.563 21.016 1.00 61.28 177 ASN A N 1
ATOM 1443 C CA . ASN A 1 177 ? -22.044 -1.881 19.821 1.00 61.28 177 ASN A CA 1
ATOM 1444 C C . ASN A 1 177 ? -20.957 -1.032 19.136 1.00 61.28 177 ASN A C 1
ATOM 1446 O O . ASN A 1 177 ? -21.001 -0.858 17.918 1.00 61.28 177 ASN A O 1
ATOM 1450 N N . ASN A 1 178 ? -19.924 -0.581 19.851 1.00 58.19 178 ASN A N 1
ATOM 1451 C CA . ASN A 1 178 ? -18.755 0.044 19.222 1.00 58.19 178 ASN A CA 1
ATOM 1452 C C . ASN A 1 178 ? -17.859 -0.981 18.479 1.00 58.19 178 ASN A C 1
ATOM 1454 O O . ASN A 1 178 ? -17.155 -0.604 17.538 1.00 58.19 178 ASN A O 1
ATOM 1458 N N . LEU A 1 179 ? -17.950 -2.279 18.822 1.00 57.66 179 LEU A N 1
ATOM 1459 C CA . LEU A 1 179 ? -17.247 -3.430 18.208 1.00 57.66 179 LEU A CA 1
ATOM 1460 C C . LEU A 1 179 ? -17.995 -4.093 17.036 1.00 57.66 179 LEU A C 1
ATOM 1462 O O . LEU A 1 179 ? -17.534 -5.084 16.462 1.00 57.66 179 LEU A O 1
ATOM 1466 N N . THR A 1 180 ? -19.119 -3.507 16.636 1.00 53.50 180 THR A N 1
ATOM 1467 C CA . THR A 1 180 ? -19.957 -3.869 15.487 1.00 53.50 180 THR A CA 1
ATOM 1468 C C . THR A 1 180 ? -19.259 -4.325 14.190 1.00 53.50 180 THR A C 1
ATOM 1470 O O . THR A 1 180 ? -19.865 -5.141 13.489 1.00 53.50 180 THR A O 1
ATOM 1473 N N . PRO A 1 181 ? -18.039 -3.876 13.798 1.00 53.34 181 PRO A N 1
ATOM 1474 C CA . PRO A 1 181 ? -17.480 -4.257 12.499 1.00 53.34 181 PRO A CA 1
ATOM 1475 C C . PRO A 1 181 ? -17.427 -5.770 12.233 1.00 53.34 181 PRO A C 1
ATOM 1477 O O . PRO A 1 181 ? -17.460 -6.175 11.074 1.00 53.34 181 PRO A O 1
ATOM 1480 N N . ARG A 1 182 ? -17.383 -6.619 13.271 1.00 55.19 182 ARG A N 1
ATOM 1481 C CA . ARG A 1 182 ? -17.206 -8.072 13.120 1.00 55.19 182 ARG A CA 1
ATOM 1482 C C . ARG A 1 182 ? -18.448 -8.816 12.601 1.00 55.19 182 ARG A C 1
ATOM 1484 O O . ARG A 1 182 ? -18.300 -9.657 11.721 1.00 55.19 182 ARG A O 1
ATOM 1491 N N . VAL A 1 183 ? -19.654 -8.473 13.067 1.00 56.66 183 VAL A N 1
ATOM 1492 C CA . VAL A 1 183 ? -20.912 -9.142 12.647 1.00 56.66 183 VAL A CA 1
ATOM 1493 C C . VAL A 1 183 ? -21.233 -8.830 11.183 1.00 56.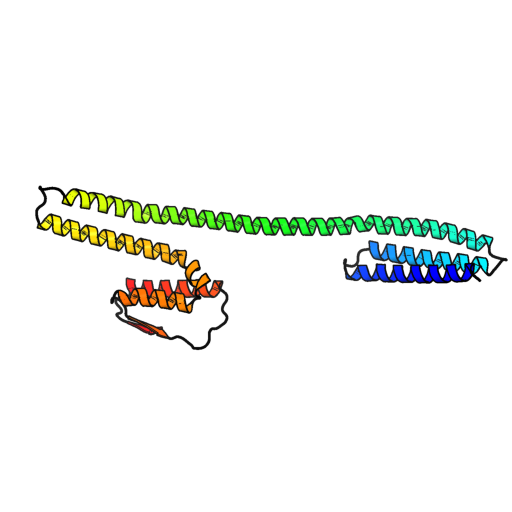66 183 VAL A C 1
ATOM 1495 O O . VAL A 1 183 ? -21.573 -9.719 10.406 1.00 56.66 183 VAL A O 1
ATOM 1498 N N . ILE A 1 184 ? -21.017 -7.579 10.770 1.00 63.59 184 ILE A N 1
ATOM 1499 C CA . ILE A 1 184 ? -21.190 -7.145 9.375 1.00 63.59 184 ILE A CA 1
ATOM 1500 C C . ILE A 1 184 ? -20.164 -7.827 8.467 1.00 63.59 184 ILE A C 1
ATOM 1502 O O . ILE A 1 184 ? -20.485 -8.213 7.345 1.00 63.59 184 ILE A O 1
ATOM 1506 N N . HIS A 1 185 ? -18.933 -8.029 8.953 1.00 62.72 185 HIS A N 1
ATOM 1507 C CA . HIS A 1 185 ? -17.880 -8.674 8.175 1.00 62.72 185 HIS A CA 1
ATOM 1508 C C . HIS A 1 185 ? -18.188 -10.131 7.797 1.00 62.72 185 HIS A C 1
ATOM 1510 O O . HIS A 1 185 ? -17.755 -10.533 6.711 1.00 62.72 185 HIS A O 1
ATOM 1516 N N . GLU A 1 186 ? -18.888 -10.882 8.659 1.00 60.00 186 GLU A N 1
ATOM 1517 C CA . GLU A 1 186 ? -19.197 -12.314 8.489 1.00 60.00 186 GLU A CA 1
ATOM 1518 C C . GLU A 1 186 ? -20.603 -12.583 7.923 1.00 60.00 186 GLU A C 1
ATOM 1520 O O . GLU A 1 186 ? -20.749 -13.473 7.087 1.00 60.00 186 GLU A O 1
ATOM 1525 N N . TYR A 1 187 ? -21.622 -11.807 8.315 1.00 65.50 187 TYR A N 1
ATOM 1526 C CA . TYR A 1 187 ? -23.034 -12.108 8.008 1.00 65.50 187 TYR A CA 1
ATOM 1527 C C . TYR A 1 187 ? -23.738 -11.040 7.150 1.00 65.50 187 TYR A C 1
ATOM 1529 O O . TYR A 1 187 ? -24.870 -11.257 6.702 1.00 65.50 187 TYR A O 1
ATOM 1537 N N . GLY A 1 188 ? -23.066 -9.917 6.871 1.00 75.31 188 GLY A N 1
ATOM 1538 C CA . GLY A 1 188 ? -23.584 -8.798 6.078 1.00 75.31 188 GLY A CA 1
ATOM 1539 C C . GLY A 1 188 ? -24.540 -7.878 6.847 1.00 75.31 188 GLY A C 1
ATOM 1540 O O . GLY A 1 188 ? -25.047 -8.223 7.915 1.00 75.31 188 GLY A O 1
ATOM 1541 N N . LEU A 1 189 ? -24.792 -6.689 6.286 1.00 78.12 189 LEU A N 1
ATOM 1542 C CA . LEU A 1 189 ? -25.585 -5.626 6.922 1.00 78.12 189 LEU A CA 1
ATOM 1543 C C . LEU A 1 189 ? -26.986 -6.088 7.353 1.00 78.12 189 LEU A C 1
ATOM 1545 O O . LEU A 1 189 ? -27.365 -5.890 8.501 1.00 78.12 189 LEU A O 1
ATOM 1549 N N . ILE A 1 190 ? -27.742 -6.710 6.443 1.00 80.31 190 ILE A N 1
ATOM 1550 C CA . ILE A 1 190 ? -29.153 -7.070 6.676 1.00 80.31 190 ILE A CA 1
ATOM 1551 C C . ILE A 1 190 ? -29.282 -8.034 7.860 1.00 80.31 190 ILE A C 1
ATOM 1553 O O . ILE A 1 190 ? -30.088 -7.800 8.756 1.00 80.31 190 ILE A O 1
ATOM 1557 N N . SER A 1 191 ? -28.454 -9.081 7.894 1.00 76.44 191 SER A N 1
ATOM 1558 C CA . SER A 1 191 ? -28.470 -10.078 8.970 1.00 76.44 191 SER A CA 1
ATOM 1559 C C . SER A 1 191 ? -28.099 -9.453 10.316 1.00 76.44 191 SER A C 1
ATOM 1561 O O . SER A 1 191 ? -28.733 -9.743 11.327 1.00 76.44 191 SER A O 1
ATOM 1563 N N . ALA A 1 192 ? -27.103 -8.558 10.322 1.00 76.31 192 ALA A N 1
ATOM 1564 C CA . ALA A 1 192 ? -26.667 -7.867 11.529 1.00 76.31 192 ALA A CA 1
ATOM 1565 C C . ALA A 1 192 ? -27.774 -6.959 12.096 1.00 76.31 192 ALA A C 1
ATOM 1567 O O . ALA A 1 192 ? -28.030 -6.973 13.300 1.00 76.31 192 ALA A O 1
ATOM 1568 N N . VAL A 1 193 ? -28.444 -6.180 11.237 1.00 78.50 193 VAL A N 1
ATOM 1569 C CA . VAL A 1 193 ? -29.551 -5.300 11.649 1.00 78.50 193 VAL A CA 1
ATOM 1570 C C . VAL A 1 193 ? -30.738 -6.126 12.146 1.00 78.50 193 VAL A C 1
ATOM 1572 O O . VAL A 1 193 ? -31.315 -5.810 13.182 1.00 78.50 193 VAL A O 1
ATOM 1575 N N . GLU A 1 194 ? -31.076 -7.219 11.464 1.00 78.56 194 GLU A N 1
ATOM 1576 C CA . GLU A 1 194 ? -32.159 -8.107 11.882 1.00 78.56 194 GLU A CA 1
ATOM 1577 C C . GLU A 1 194 ? -31.909 -8.715 13.271 1.00 78.56 194 GLU A C 1
ATOM 1579 O O . GLU A 1 194 ? -32.804 -8.721 14.118 1.00 78.56 194 GLU A O 1
ATOM 1584 N N . GLU A 1 195 ? -30.694 -9.195 13.540 1.00 75.12 195 GLU A N 1
ATOM 1585 C CA . GLU A 1 195 ? -30.325 -9.720 14.857 1.00 75.12 195 GLU A CA 1
ATOM 1586 C C . GLU A 1 195 ? -30.420 -8.640 15.945 1.00 75.12 195 GLU A C 1
ATOM 1588 O O . GLU A 1 195 ? -30.993 -8.875 17.016 1.00 75.12 195 GLU A O 1
ATOM 1593 N N . PHE A 1 196 ? -29.944 -7.430 15.645 1.00 74.62 196 PHE A N 1
ATOM 1594 C CA . PHE A 1 196 ? -30.035 -6.286 16.547 1.00 74.62 196 PHE A CA 1
ATOM 1595 C C . PHE A 1 196 ? -31.494 -5.916 16.876 1.00 74.62 196 PHE A C 1
ATOM 1597 O O . PHE A 1 196 ? -31.861 -5.815 18.055 1.00 74.62 196 PHE A O 1
ATOM 1604 N N . CYS A 1 197 ? -32.352 -5.784 15.860 1.00 76.50 197 CYS A N 1
ATOM 1605 C CA . CYS A 1 197 ? -33.771 -5.451 16.011 1.00 76.50 197 CYS A CA 1
ATOM 1606 C C . CYS A 1 197 ? -34.556 -6.546 16.749 1.00 76.50 197 CYS A C 1
ATOM 1608 O O . CYS A 1 197 ? -35.385 -6.244 17.615 1.00 76.50 197 CYS A O 1
ATOM 1610 N N . ASN A 1 198 ? -34.256 -7.820 16.482 1.00 72.31 198 ASN A N 1
ATOM 1611 C CA . ASN A 1 198 ? -34.839 -8.952 17.203 1.00 72.31 198 ASN A CA 1
ATOM 1612 C C . ASN A 1 198 ? -34.444 -8.945 18.686 1.00 72.31 198 ASN A C 1
ATOM 1614 O O . ASN A 1 198 ? -35.284 -9.187 19.557 1.00 72.31 198 ASN A O 1
ATOM 1618 N N . GLY A 1 199 ? -33.184 -8.628 18.993 1.00 68.38 199 GLY A N 1
ATOM 1619 C CA . GLY A 1 199 ? -32.702 -8.495 20.367 1.00 68.38 199 GLY A CA 1
ATOM 1620 C C . GLY A 1 199 ? -33.411 -7.387 21.151 1.00 68.38 199 GLY A C 1
ATOM 1621 O O . GLY A 1 199 ? -33.638 -7.535 22.350 1.00 68.38 199 GLY A O 1
ATOM 1622 N N . ILE A 1 200 ? -33.790 -6.288 20.493 1.00 70.56 200 ILE A N 1
ATOM 1623 C CA . ILE A 1 200 ? -34.567 -5.202 21.111 1.00 70.56 200 ILE A CA 1
ATOM 1624 C C . ILE A 1 200 ? -36.036 -5.597 21.271 1.00 70.56 200 ILE A C 1
ATOM 1626 O O . ILE A 1 200 ? -36.584 -5.444 22.362 1.00 70.56 200 ILE A O 1
ATOM 1630 N N . SER A 1 201 ? -36.653 -6.175 20.241 1.00 71.25 201 SER A N 1
ATOM 1631 C CA . SER A 1 201 ? -38.070 -6.567 20.274 1.00 71.25 201 SER A CA 1
ATOM 1632 C C . SER A 1 201 ? -38.375 -7.595 21.373 1.00 71.25 201 SER A C 1
ATOM 1634 O O . SER A 1 201 ? -39.429 -7.543 22.008 1.00 71.25 201 SER A O 1
ATOM 1636 N N . ARG A 1 202 ? -37.412 -8.471 21.705 1.00 67.50 202 ARG A N 1
ATOM 1637 C CA . ARG A 1 202 ? -37.508 -9.413 22.840 1.00 67.50 202 ARG A CA 1
ATOM 1638 C C . ARG A 1 202 ? -37.654 -8.742 24.205 1.00 67.50 202 ARG A C 1
ATOM 1640 O O . ARG A 1 202 ? -38.200 -9.353 25.116 1.00 67.50 202 ARG A O 1
ATOM 1647 N N . THR A 1 203 ? -37.197 -7.501 24.356 1.00 64.06 203 THR A N 1
ATOM 1648 C CA . THR A 1 203 ? -37.335 -6.755 25.616 1.00 64.06 203 THR A CA 1
ATOM 1649 C C . THR A 1 203 ? -38.750 -6.212 25.839 1.00 64.06 203 THR A C 1
ATOM 1651 O O . THR A 1 203 ? -39.010 -5.639 26.891 1.00 64.06 203 THR A O 1
ATOM 1654 N N . GLN A 1 204 ? -39.654 -6.355 24.856 1.00 63.56 204 GLN A N 1
ATOM 1655 C CA . GLN A 1 204 ? -41.021 -5.808 24.830 1.00 63.56 204 GLN A CA 1
ATOM 1656 C C . GLN A 1 204 ? -41.127 -4.280 25.003 1.00 63.56 204 GLN A C 1
ATOM 1658 O O . GLN A 1 204 ? -42.231 -3.741 25.063 1.00 63.56 204 GLN A O 1
ATOM 1663 N N . LYS A 1 205 ? -39.999 -3.560 25.045 1.00 59.91 205 LYS A N 1
ATOM 1664 C CA . LYS A 1 205 ? -39.968 -2.098 25.184 1.00 59.91 205 LYS A CA 1
ATOM 1665 C C . LYS A 1 205 ? -40.245 -1.368 23.868 1.00 59.91 205 LYS A C 1
ATOM 1667 O O . LYS A 1 205 ? -40.722 -0.240 23.901 1.00 59.91 205 LYS A O 1
ATOM 1672 N N . LEU A 1 206 ? -39.962 -2.001 22.728 1.00 67.62 206 LEU A N 1
ATOM 1673 C CA . LEU A 1 206 ? -40.127 -1.424 21.395 1.00 67.62 206 LEU A CA 1
ATOM 1674 C C . LEU A 1 206 ? -40.417 -2.537 20.382 1.00 67.62 206 LEU A C 1
ATOM 1676 O O . LEU A 1 206 ? -39.682 -3.522 20.348 1.00 67.62 206 LEU A O 1
ATOM 1680 N N . ASN A 1 207 ? -41.462 -2.383 19.566 1.00 69.81 207 ASN A N 1
ATOM 1681 C CA . ASN A 1 207 ? -41.719 -3.272 18.433 1.00 69.81 207 ASN A CA 1
ATOM 1682 C C . ASN A 1 207 ? -41.075 -2.682 17.171 1.00 69.81 207 ASN A C 1
ATOM 1684 O O . ASN A 1 207 ? -41.386 -1.545 16.810 1.00 69.81 207 ASN A O 1
ATOM 1688 N N . ILE A 1 208 ? -40.178 -3.440 16.537 1.00 73.81 208 ILE A N 1
ATOM 1689 C CA . ILE A 1 208 ? -39.462 -3.027 15.326 1.00 73.81 208 ILE A CA 1
ATOM 1690 C C . ILE A 1 208 ? -39.864 -3.967 14.190 1.00 73.81 208 ILE A C 1
ATOM 1692 O O . ILE A 1 208 ? -39.646 -5.175 14.282 1.00 73.81 208 ILE A O 1
ATOM 1696 N N . GLN A 1 209 ? -40.434 -3.417 13.118 1.00 74.69 209 GLN A N 1
ATOM 1697 C CA . GLN A 1 209 ? -40.645 -4.140 11.863 1.00 74.69 209 GLN A CA 1
ATOM 1698 C C . GLN A 1 209 ? -39.559 -3.746 10.872 1.00 74.69 209 GLN A C 1
ATOM 1700 O O . GLN A 1 209 ? -39.373 -2.560 10.635 1.00 74.69 209 GLN A O 1
ATOM 1705 N N . LEU A 1 210 ? -38.869 -4.750 10.326 1.00 76.12 210 LEU A N 1
ATOM 1706 C CA . LEU A 1 210 ? -37.841 -4.574 9.306 1.00 76.12 210 LEU A CA 1
ATOM 1707 C C . LEU A 1 210 ? -38.410 -4.983 7.947 1.00 76.12 210 LEU A C 1
ATOM 1709 O O . LEU A 1 210 ? -38.771 -6.154 7.783 1.00 76.12 210 LEU A O 1
ATOM 1713 N N . ASP A 1 211 ? -38.465 -4.062 6.987 1.00 78.94 211 ASP A N 1
ATOM 1714 C CA . ASP A 1 211 ? -38.817 -4.411 5.609 1.00 78.94 211 ASP A CA 1
ATOM 1715 C C . ASP A 1 211 ? -37.559 -4.787 4.810 1.00 78.94 211 ASP A C 1
ATOM 1717 O O . ASP A 1 211 ? -36.539 -4.094 4.837 1.00 78.94 211 ASP A O 1
ATOM 1721 N N . LYS A 1 212 ? -37.595 -5.936 4.130 1.00 74.38 212 LYS A N 1
ATOM 1722 C CA . LYS A 1 212 ? -36.429 -6.497 3.434 1.00 74.38 212 LYS A CA 1
ATOM 1723 C C . LYS A 1 212 ? -36.689 -6.506 1.932 1.00 74.38 212 LYS A C 1
ATOM 1725 O O . LYS A 1 212 ? -37.470 -7.336 1.470 1.00 74.38 212 LYS A O 1
ATOM 1730 N N . PRO A 1 213 ? -36.008 -5.661 1.143 1.00 68.81 213 PRO A N 1
ATOM 1731 C CA . PRO A 1 213 ? -36.108 -5.752 -0.304 1.00 68.81 213 PRO A CA 1
ATOM 1732 C C . PRO A 1 213 ? -35.450 -7.044 -0.819 1.00 68.81 213 PRO A C 1
ATOM 1734 O O . PRO A 1 213 ? -34.369 -7.429 -0.368 1.00 68.81 213 PRO A O 1
ATOM 1737 N N . ASP A 1 214 ? -36.070 -7.679 -1.819 1.00 65.81 214 ASP A N 1
ATOM 1738 C CA . ASP A 1 214 ? -35.557 -8.899 -2.474 1.00 65.81 214 ASP A CA 1
ATOM 1739 C C . ASP A 1 214 ? -34.223 -8.679 -3.217 1.00 65.81 214 ASP A C 1
ATOM 1741 O O . ASP A 1 214 ? -33.497 -9.629 -3.521 1.00 65.81 214 ASP A O 1
ATOM 1745 N N . LEU A 1 215 ? -33.867 -7.422 -3.506 1.00 56.41 215 LEU A N 1
ATOM 1746 C CA . LEU A 1 215 ? -32.599 -7.054 -4.128 1.00 56.41 215 LEU A CA 1
ATOM 1747 C C . LEU A 1 215 ? -31.559 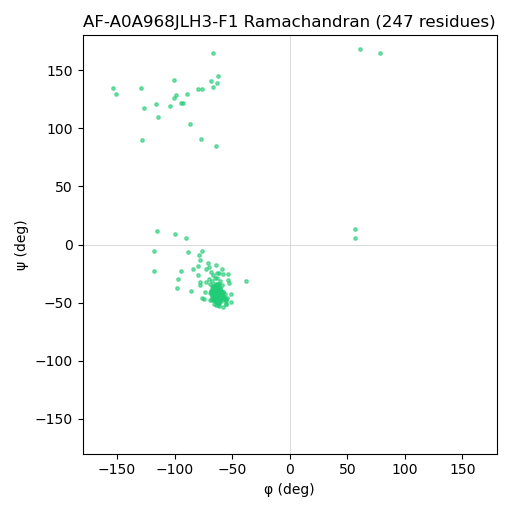-6.690 -3.063 1.00 56.41 215 LEU A C 1
ATOM 1749 O O . LEU A 1 215 ? -31.734 -5.725 -2.321 1.00 56.41 215 LEU A O 1
ATOM 1753 N N . LYS A 1 216 ? -30.424 -7.398 -3.056 1.00 67.25 216 LYS A N 1
ATOM 1754 C CA . LYS A 1 216 ? -29.216 -6.979 -2.330 1.00 67.25 216 LYS A CA 1
ATOM 1755 C C . LYS A 1 216 ? -28.391 -6.042 -3.220 1.00 67.25 216 LYS A C 1
ATOM 1757 O O . LYS A 1 216 ? -27.739 -6.539 -4.139 1.00 67.25 216 LYS A O 1
ATOM 1762 N N . PRO A 1 217 ? -28.400 -4.715 -3.002 1.00 65.25 217 PRO A N 1
ATOM 1763 C CA . PRO A 1 217 ? -27.461 -3.839 -3.687 1.00 65.25 217 PRO A CA 1
ATOM 1764 C C . PRO A 1 217 ? -26.031 -4.205 -3.278 1.00 65.25 217 PRO A C 1
ATOM 1766 O O . PRO A 1 217 ? -25.757 -4.486 -2.112 1.00 65.25 217 PRO A O 1
ATOM 1769 N N . GLU A 1 218 ? -25.113 -4.205 -4.239 1.00 70.19 218 GLU A N 1
ATOM 1770 C CA . GLU A 1 218 ? -23.698 -4.459 -3.980 1.00 70.19 218 GLU A CA 1
ATOM 1771 C C . GLU A 1 218 ? -23.078 -3.191 -3.367 1.00 70.19 218 GLU A C 1
ATOM 1773 O O . GLU A 1 218 ? -22.664 -2.263 -4.061 1.00 70.19 218 GLU A O 1
ATOM 1778 N N . ILE A 1 219 ? -23.098 -3.106 -2.037 1.00 77.75 219 ILE A N 1
ATOM 1779 C CA . ILE A 1 219 ? -22.533 -1.992 -1.269 1.00 77.75 219 ILE A CA 1
ATOM 1780 C C . ILE A 1 219 ? -21.166 -2.373 -0.701 1.00 77.75 219 ILE A C 1
ATOM 1782 O O . ILE A 1 219 ? -20.927 -3.500 -0.278 1.00 77.75 219 ILE A O 1
ATOM 1786 N N . SER A 1 220 ? -20.231 -1.418 -0.695 1.00 79.94 220 SER A N 1
ATOM 1787 C CA . SER A 1 220 ? -18.907 -1.648 -0.104 1.00 79.94 220 SER A CA 1
ATOM 1788 C C . SER A 1 220 ? -19.024 -1.951 1.397 1.00 79.94 220 SER A C 1
ATOM 1790 O O . SER A 1 220 ? -19.828 -1.321 2.085 1.00 79.94 220 SER A O 1
ATOM 1792 N N . LYS A 1 221 ? -18.161 -2.821 1.942 1.00 72.25 221 LYS A N 1
ATOM 1793 C CA . LYS A 1 221 ? -18.153 -3.141 3.388 1.00 72.25 221 LYS A CA 1
ATOM 1794 C C . LYS A 1 221 ? -18.061 -1.906 4.289 1.00 72.25 221 LYS A C 1
ATOM 1796 O O . LYS A 1 221 ? -18.634 -1.870 5.370 1.00 72.25 221 LYS A O 1
ATOM 1801 N N . HIS A 1 222 ? -17.357 -0.868 3.843 1.00 70.94 222 HIS A N 1
ATOM 1802 C CA . HIS A 1 222 ? -17.269 0.389 4.582 1.00 70.94 222 HIS A CA 1
ATOM 1803 C C . HIS A 1 222 ? -18.625 1.114 4.658 1.00 70.94 222 HIS A C 1
ATOM 1805 O O . HIS A 1 222 ? -18.971 1.681 5.694 1.00 70.94 222 HIS A O 1
ATOM 1811 N N . ALA A 1 223 ? -19.409 1.084 3.576 1.00 77.12 223 ALA A N 1
ATOM 1812 C CA . ALA A 1 223 ? -20.765 1.628 3.560 1.00 77.12 223 ALA A CA 1
ATOM 1813 C C . ALA A 1 223 ? -21.715 0.799 4.438 1.00 77.12 223 ALA A C 1
ATOM 1815 O O . ALA A 1 223 ? -22.495 1.383 5.184 1.00 77.12 223 ALA A O 1
ATOM 1816 N N . GLU A 1 224 ? -21.593 -0.532 4.421 1.00 80.19 224 GLU A N 1
ATOM 1817 C CA . GLU A 1 224 ? -22.358 -1.419 5.307 1.00 80.19 224 GLU A CA 1
ATOM 1818 C C . GLU A 1 224 ? -22.113 -1.100 6.788 1.00 80.19 224 GLU A C 1
ATOM 1820 O O . GLU A 1 224 ? -23.059 -0.912 7.550 1.00 80.19 224 GLU A O 1
ATOM 1825 N N . ILE A 1 225 ? -20.847 -0.955 7.193 1.00 72.44 225 ILE A N 1
ATOM 1826 C CA . ILE A 1 225 ? -20.485 -0.627 8.581 1.00 72.44 225 ILE A CA 1
ATOM 1827 C C . ILE A 1 225 ? -21.063 0.724 9.013 1.00 72.44 225 ILE A C 1
ATOM 1829 O O . ILE A 1 225 ? -21.581 0.850 10.124 1.00 72.44 225 ILE A O 1
ATOM 1833 N N . ASN A 1 226 ? -20.994 1.736 8.148 1.00 71.62 226 ASN A N 1
ATOM 1834 C CA . ASN A 1 226 ? -21.524 3.060 8.467 1.00 71.62 226 ASN A CA 1
ATOM 1835 C C . ASN A 1 226 ? -23.054 3.079 8.540 1.00 71.62 226 ASN A C 1
ATOM 1837 O O . ASN A 1 226 ? -23.595 3.682 9.463 1.00 71.62 226 ASN A O 1
ATOM 1841 N N . LEU A 1 227 ? -23.748 2.401 7.620 1.00 79.94 227 LEU A N 1
ATOM 1842 C CA . LEU A 1 227 ? -25.210 2.294 7.643 1.00 79.94 227 LEU A CA 1
ATOM 1843 C C . LEU A 1 227 ? -25.698 1.611 8.916 1.00 79.94 227 LEU A C 1
ATOM 1845 O O . LEU A 1 227 ? -26.588 2.130 9.582 1.00 79.94 227 LEU A O 1
ATOM 1849 N N . TYR A 1 228 ? -25.065 0.506 9.307 1.00 77.81 228 TYR A N 1
ATOM 1850 C CA . TYR A 1 228 ? -25.406 -0.159 10.558 1.00 77.81 228 TYR A CA 1
ATOM 1851 C C . TYR A 1 228 ? -25.221 0.765 11.769 1.00 77.81 228 TYR A C 1
ATOM 1853 O O . TYR A 1 228 ? -26.081 0.818 12.643 1.00 77.81 228 TYR A O 1
ATOM 1861 N N . ARG A 1 229 ? -24.112 1.519 11.832 1.00 72.25 229 ARG A N 1
ATOM 1862 C CA . ARG A 1 229 ? -23.868 2.470 12.931 1.00 72.25 229 ARG A CA 1
ATOM 1863 C C . ARG A 1 229 ? -24.951 3.544 13.005 1.00 72.25 229 ARG A C 1
ATOM 1865 O O . ARG A 1 229 ? -25.402 3.856 14.102 1.00 72.25 229 ARG A O 1
ATOM 1872 N N . ILE A 1 230 ? -25.384 4.068 11.857 1.00 76.88 230 ILE A N 1
ATOM 1873 C CA . ILE A 1 230 ? -26.47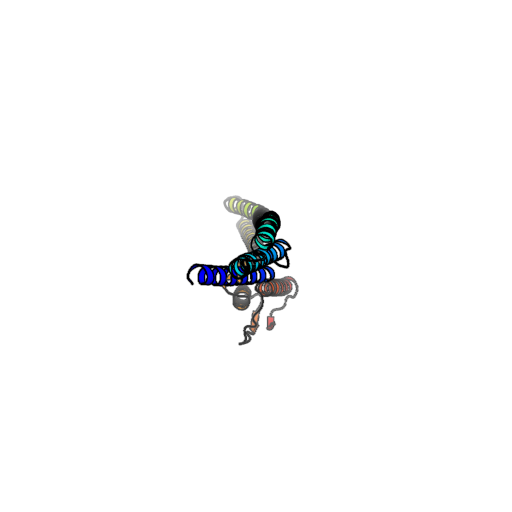6 5.048 11.776 1.00 76.88 230 ILE A CA 1
ATOM 1874 C C . ILE A 1 230 ? -27.781 4.437 12.300 1.00 76.88 230 ILE A C 1
ATOM 1876 O O . ILE A 1 230 ? -28.425 5.037 13.154 1.00 76.88 230 ILE A O 1
ATOM 1880 N N . ILE A 1 231 ? -28.141 3.233 11.845 1.00 80.31 231 ILE A N 1
ATOM 1881 C CA . ILE A 1 231 ? -29.361 2.533 12.277 1.00 80.31 231 ILE A CA 1
ATOM 1882 C C . ILE A 1 231 ? -29.343 2.289 13.793 1.00 80.31 231 ILE A C 1
ATOM 1884 O O . ILE A 1 231 ? -30.315 2.598 14.482 1.00 80.31 231 ILE A O 1
ATOM 1888 N N . ASN A 1 232 ? -28.220 1.810 14.335 1.00 73.88 232 ASN A N 1
ATOM 1889 C CA . ASN A 1 232 ? -28.062 1.600 15.774 1.00 73.88 232 ASN A CA 1
ATOM 1890 C C . ASN A 1 232 ? -28.257 2.884 16.579 1.00 73.88 232 ASN A C 1
ATOM 1892 O O . ASN A 1 232 ? -28.948 2.873 17.597 1.00 73.88 232 ASN A O 1
ATOM 1896 N N . GLU A 1 233 ? -27.649 3.981 16.134 1.00 70.94 233 GLU A N 1
ATOM 1897 C CA . GLU A 1 233 ? -27.741 5.270 16.813 1.00 70.94 233 GLU A CA 1
ATOM 1898 C C . GLU A 1 233 ? -29.173 5.821 16.776 1.00 70.94 233 GLU A C 1
ATOM 1900 O O . GLU A 1 233 ? -29.681 6.300 17.787 1.00 70.94 233 GLU A O 1
ATOM 1905 N N . LEU A 1 234 ? -29.872 5.684 15.646 1.00 78.12 234 LEU A N 1
ATOM 1906 C CA . LEU A 1 234 ? -31.274 6.092 15.506 1.00 78.12 234 LEU A CA 1
ATOM 1907 C C . LEU A 1 234 ? -32.207 5.292 16.423 1.00 78.12 234 LEU A C 1
ATOM 1909 O O . LEU A 1 234 ? -33.043 5.870 17.126 1.00 78.12 234 LEU A O 1
ATOM 1913 N N . ILE A 1 235 ? -32.045 3.968 16.466 1.00 75.50 235 ILE A N 1
ATOM 1914 C CA . ILE A 1 235 ? -32.858 3.096 17.320 1.00 75.50 235 ILE A CA 1
ATOM 1915 C C . ILE A 1 235 ? -32.575 3.377 18.802 1.00 75.50 235 ILE A C 1
ATOM 1917 O O . ILE A 1 235 ? -33.512 3.513 19.592 1.00 75.50 235 ILE A O 1
ATOM 1921 N N . ASN A 1 236 ? -31.305 3.531 19.189 1.00 67.88 236 ASN A N 1
ATOM 1922 C CA . ASN A 1 236 ? -30.938 3.881 20.563 1.00 67.88 236 ASN A CA 1
ATOM 1923 C C . ASN A 1 236 ? -31.472 5.256 20.971 1.00 67.88 236 ASN A C 1
ATOM 1925 O O . ASN A 1 236 ? -31.996 5.403 22.076 1.00 67.88 236 ASN A O 1
ATOM 1929 N N . ASN A 1 237 ? -31.401 6.247 20.080 1.00 68.00 237 ASN A N 1
ATOM 1930 C CA . ASN A 1 237 ? -31.978 7.565 20.328 1.00 68.00 237 ASN A CA 1
ATOM 1931 C C . ASN A 1 237 ? -33.496 7.491 20.497 1.00 68.00 237 ASN A C 1
ATOM 1933 O O . ASN A 1 237 ? -34.055 8.154 21.371 1.00 68.00 237 ASN A O 1
ATOM 1937 N N . THR A 1 238 ? -34.164 6.621 19.745 1.00 74.50 238 THR A N 1
ATOM 1938 C CA . THR A 1 238 ? -35.604 6.406 19.889 1.00 74.50 238 THR A CA 1
ATOM 1939 C C . THR A 1 238 ? -35.936 5.752 21.232 1.00 74.50 238 THR A C 1
ATOM 1941 O O . THR A 1 238 ? -36.828 6.230 21.934 1.00 74.50 238 THR A O 1
ATOM 1944 N N . LEU A 1 239 ? -35.176 4.737 21.653 1.00 68.19 239 LEU A N 1
ATOM 1945 C CA . LEU A 1 239 ? -35.321 4.095 22.967 1.00 68.19 239 LEU A CA 1
ATOM 1946 C C . LEU A 1 239 ? -35.099 5.066 24.136 1.00 68.19 239 LEU A C 1
ATOM 1948 O O . LEU A 1 239 ? -35.846 5.016 25.111 1.00 68.19 239 LEU A O 1
ATOM 1952 N N . LYS A 1 240 ? -34.091 5.944 24.050 1.00 60.72 240 LYS A N 1
ATOM 1953 C CA . LYS A 1 240 ? -33.752 6.890 25.127 1.00 60.72 240 LYS A CA 1
ATOM 1954 C C . LYS A 1 240 ? -34.672 8.108 25.194 1.00 60.72 240 LYS A C 1
ATOM 1956 O O . LYS A 1 240 ? -34.922 8.596 26.293 1.00 60.72 240 LYS A O 1
ATOM 1961 N N . HIS A 1 241 ? -35.153 8.617 24.058 1.00 56.94 241 HIS A N 1
ATOM 1962 C CA . HIS A 1 241 ? -35.772 9.948 24.010 1.00 56.94 241 HIS A CA 1
ATOM 1963 C C . HIS A 1 241 ? -37.246 9.979 23.600 1.00 56.94 241 HIS A C 1
ATOM 1965 O O . HIS A 1 241 ? -37.924 10.950 23.921 1.00 56.94 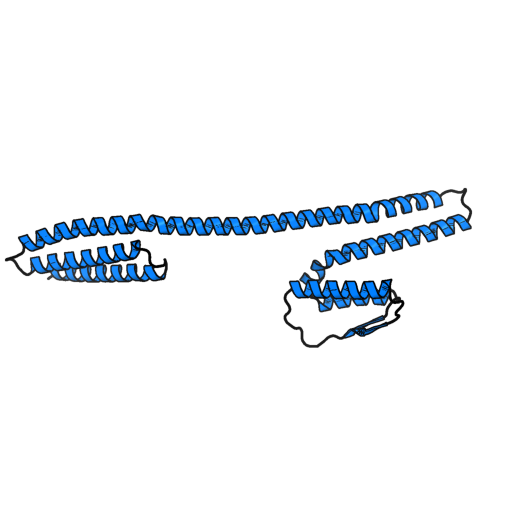241 HIS A O 1
ATOM 1971 N N . SER A 1 242 ? -37.769 8.969 22.899 1.00 55.97 242 SER A N 1
ATOM 1972 C CA . SER A 1 242 ? -39.068 9.133 22.222 1.00 55.97 242 SER A CA 1
ATOM 1973 C C . SER A 1 242 ? -40.293 8.661 23.013 1.00 55.97 242 SER A C 1
ATOM 1975 O O . SER A 1 242 ? -41.404 9.077 22.698 1.00 55.97 242 SER A O 1
ATOM 1977 N N . GLY A 1 243 ? -40.145 7.756 23.988 1.00 51.94 243 GLY A N 1
ATOM 1978 C CA . GLY A 1 243 ? -41.298 7.069 24.594 1.00 51.94 243 GLY A CA 1
ATOM 1979 C C . GLY A 1 243 ? -42.191 6.321 23.582 1.00 51.94 243 GLY A C 1
ATOM 1980 O O . GLY A 1 243 ? -43.314 5.938 23.918 1.00 51.94 243 GLY A O 1
ATOM 1981 N N . ALA A 1 244 ? -41.730 6.130 22.338 1.00 52.09 244 ALA A N 1
ATOM 1982 C CA . ALA A 1 244 ? -42.504 5.534 21.261 1.00 52.09 244 ALA A CA 1
ATOM 1983 C C . ALA A 1 244 ? -42.594 4.015 21.438 1.00 52.09 244 ALA A C 1
ATOM 1985 O O . ALA A 1 244 ? -41.601 3.343 21.698 1.00 52.09 244 ALA A O 1
ATOM 1986 N N . LYS A 1 245 ? -43.801 3.463 21.274 1.00 50.50 245 LYS A N 1
ATOM 1987 C CA . LYS A 1 245 ? -44.067 2.018 21.394 1.00 50.50 245 LYS A CA 1
ATOM 1988 C C . LYS A 1 245 ? -43.875 1.245 20.079 1.00 50.50 245 LYS A C 1
ATOM 1990 O O . LYS A 1 245 ? -43.972 0.021 20.087 1.00 50.50 245 LYS A O 1
ATOM 1995 N N . SER A 1 246 ? -43.627 1.934 18.961 1.00 44.94 246 SER A N 1
ATOM 1996 C CA . SER A 1 246 ? -43.508 1.330 17.626 1.00 44.94 246 SER A CA 1
ATOM 1997 C C . SER A 1 246 ? -42.630 2.181 16.708 1.00 44.94 246 SER A C 1
ATOM 1999 O O . SER A 1 246 ? -42.823 3.395 16.649 1.00 44.94 246 SER A O 1
ATOM 2001 N N . VAL A 1 247 ? -41.715 1.538 15.976 1.00 51.31 247 VAL A N 1
ATOM 2002 C CA . VAL A 1 247 ? -40.905 2.126 14.892 1.00 51.31 247 VAL A CA 1
ATOM 2003 C C . VAL A 1 247 ? -41.020 1.221 13.670 1.00 51.31 247 VAL A C 1
ATOM 2005 O O . VAL A 1 247 ? -40.930 0.000 13.798 1.00 51.31 247 VAL A O 1
ATOM 2008 N N . THR A 1 248 ? -41.231 1.830 12.507 1.00 42.09 248 THR A N 1
ATOM 2009 C CA . THR A 1 248 ? -41.340 1.142 11.214 1.00 42.09 248 THR A CA 1
ATOM 2010 C C . THR A 1 248 ? -40.341 1.815 10.286 1.00 42.09 248 THR A C 1
ATOM 2012 O O . THR A 1 248 ? -40.478 3.021 10.083 1.00 42.09 248 THR A O 1
ATOM 2015 N N . ASP A 1 249 ? -39.349 1.072 9.800 1.00 48.78 249 ASP A N 1
ATOM 2016 C CA . ASP A 1 249 ? -38.380 1.520 8.788 1.00 48.78 249 ASP A CA 1
ATOM 2017 C C . ASP A 1 249 ? -37.875 0.319 7.971 1.00 48.78 249 ASP A C 1
ATOM 2019 O O . ASP A 1 249 ? -37.618 -0.752 8.577 1.00 48.78 249 ASP A O 1
#

Sequence (249 aa):
MVTQSLYIISILLQIFVAVLALRFISFTRIKISWVLISIGFIMMAFRRFIEFSAHLNTKYYEELSRASEWIGIATSVVIAVGVWLIRDIFYSLKRAEIEQKRSERKVLTAIMHTEEKERRRFAEDIHDGLGPLLSTIKLYVNELTSEELSIEEKKDSINYINQLIDDAVSDIRTTANNLTPRVIHEYGLISAVEEFCNGISRTQKLNIQLDKPDLKPEISKHAEINLYRIINELINNTLKHSGAKSVTD

pLDDT: mean 81.23, std 12.08, range [42.09, 97.44]

Mean predicted aligned error: 14.62 Å